Protein AF-A0A929EML4-F1 (afdb_monomer)

Sequence (351 aa):
MSNPKVERLAYPPDDSSTIKTQWNALVSSLHGDYNLLFEWMSICSLSQNLEPHPLYITENNALVSLCPLVFNPVTKELRIPPTHGLGGSLPLSDMALYLPEISKISKELGAKKTTIQIPAQEEATKVLKRFGYNTDDKMPYYVLDLEGVKSFLEAKKKFSKGAKRGINLSKRNGVTVKSPTPSPENLTLAYNIYLETMSHNKAAHLLPLELFKAIGEFLPGDTKIFLAEREGKLIGATICFDVGETFTLWTIFALIEERKAFVNNALYCAVIDYAVSNGLRYVDFGPSGPLSKAREIKKKHGGSERWMLTAVRINNPLKSASYTIRKLIRRKAIESPNSLISKLYKRFALK

Solvent-accessible surface area (backbone atoms only — not comparable to full-atom values): 18487 Å² total; per-residue (Å²): 132,82,77,82,51,79,45,73,53,67,70,84,62,65,94,82,44,65,63,59,59,44,48,41,53,45,34,34,73,65,51,18,35,64,52,55,34,67,53,44,45,51,34,39,28,74,44,67,62,28,49,59,54,34,32,35,30,54,56,97,91,37,71,77,47,67,45,48,27,22,34,31,77,88,80,22,32,34,27,30,23,62,56,96,61,63,21,36,77,62,56,65,77,53,50,68,61,46,50,62,54,52,54,47,52,36,56,76,72,61,29,50,32,39,40,41,32,33,65,59,44,72,66,53,50,54,54,42,42,76,74,62,28,48,66,87,44,70,42,44,25,27,38,26,78,34,75,92,46,85,39,54,76,56,53,51,66,56,30,34,73,65,41,56,51,33,36,54,47,7,51,76,57,50,46,44,76,47,68,60,72,39,42,62,68,51,33,49,56,40,46,54,34,37,51,54,32,35,59,75,67,63,56,94,73,79,85,53,70,54,41,47,39,34,42,29,71,66,34,49,89,36,39,47,35,38,44,26,30,39,94,90,38,82,46,25,21,34,46,31,34,58,26,61,40,31,35,34,37,70,54,82,25,41,44,73,93,45,55,89,36,28,50,67,40,45,51,54,48,51,54,51,40,50,34,39,76,70,70,32,39,31,37,31,58,40,74,39,70,93,51,63,67,64,47,49,54,41,44,27,63,35,22,44,83,45,50,31,28,43,30,40,30,55,69,39,73,74,58,37,56,52,50,55,51,52,50,53,49,51,50,52,18,68,80,34,67,86,38,72,61,19,54,50,48,58,66,62,73,76,111

Structure (mmCIF, N/CA/C/O backbone):
data_AF-A0A929EML4-F1
#
_entry.id   AF-A0A929EML4-F1
#
loop_
_atom_site.group_PDB
_atom_site.id
_atom_site.type_symbol
_atom_site.label_atom_id
_atom_site.label_alt_id
_atom_site.label_comp_id
_atom_site.label_asym_id
_atom_site.label_entity_id
_atom_site.label_seq_id
_atom_site.pdbx_PDB_ins_code
_atom_site.Cartn_x
_atom_site.Cartn_y
_atom_site.Cartn_z
_atom_site.occupancy
_atom_site.B_iso_or_equiv
_atom_site.auth_seq_id
_atom_site.auth_comp_id
_atom_site.auth_asym_id
_atom_site.auth_atom_id
_atom_site.pdbx_PDB_model_num
ATOM 1 N N . MET A 1 1 ? -1.038 -15.690 -35.226 1.00 52.78 1 MET A N 1
ATOM 2 C CA . MET A 1 1 ? -1.260 -14.727 -34.128 1.00 52.78 1 MET A CA 1
ATOM 3 C C . MET A 1 1 ? 0.038 -13.965 -33.936 1.00 52.78 1 MET A C 1
ATOM 5 O O . MET A 1 1 ? 1.079 -14.608 -33.868 1.00 52.78 1 MET A O 1
ATOM 9 N N . SER A 1 2 ? 0.013 -12.633 -33.985 1.00 59.62 2 SER A N 1
ATOM 10 C CA . SER A 1 2 ? 1.190 -11.809 -33.686 1.00 59.62 2 SER A CA 1
ATOM 11 C C . SER A 1 2 ? 1.598 -12.023 -32.230 1.00 59.62 2 SER A C 1
ATOM 13 O O . SER A 1 2 ? 0.728 -12.070 -31.365 1.00 59.62 2 SER A O 1
ATOM 15 N N . ASN A 1 3 ? 2.896 -12.159 -31.956 1.00 71.38 3 ASN A N 1
ATOM 16 C CA . ASN A 1 3 ? 3.373 -12.227 -30.576 1.00 71.38 3 ASN A CA 1
ATOM 17 C C . ASN A 1 3 ? 2.987 -10.935 -29.832 1.00 71.38 3 ASN A C 1
ATOM 19 O O . ASN A 1 3 ? 3.160 -9.857 -30.411 1.00 71.38 3 ASN A O 1
ATOM 23 N N . PRO A 1 4 ? 2.499 -11.022 -28.580 1.00 83.06 4 PRO A N 1
ATOM 24 C CA . PRO A 1 4 ? 2.192 -9.842 -27.781 1.00 83.06 4 PRO A CA 1
ATOM 25 C C . PRO A 1 4 ? 3.440 -8.962 -27.661 1.00 83.06 4 PRO A C 1
ATOM 27 O O . PRO A 1 4 ? 4.534 -9.444 -27.346 1.00 83.06 4 PRO A O 1
ATOM 30 N N . LYS A 1 5 ? 3.288 -7.668 -27.957 1.00 88.06 5 LYS A N 1
ATOM 31 C CA . LYS A 1 5 ? 4.377 -6.689 -27.923 1.00 88.06 5 LYS A CA 1
ATOM 32 C C . LYS A 1 5 ? 4.274 -5.869 -26.644 1.00 88.06 5 LYS A C 1
ATOM 34 O O . LYS A 1 5 ? 3.225 -5.313 -26.343 1.00 88.06 5 LYS A O 1
ATOM 39 N N . VAL A 1 6 ? 5.382 -5.783 -25.913 1.00 91.81 6 VAL A N 1
ATOM 40 C CA . VAL A 1 6 ? 5.511 -4.870 -24.775 1.00 91.81 6 VAL A CA 1
ATOM 41 C C . VAL A 1 6 ? 5.824 -3.473 -25.294 1.00 91.81 6 VAL A C 1
ATOM 43 O O . VAL A 1 6 ? 6.761 -3.285 -26.074 1.00 91.81 6 VAL A O 1
ATOM 46 N N . GLU A 1 7 ? 5.057 -2.497 -24.830 1.00 92.50 7 GLU A N 1
ATOM 47 C CA . GLU A 1 7 ? 5.208 -1.091 -25.179 1.00 92.50 7 GLU A CA 1
ATOM 48 C C . GLU A 1 7 ? 5.500 -0.262 -23.931 1.00 92.50 7 GLU A C 1
ATOM 50 O O . GLU A 1 7 ? 5.016 -0.559 -22.838 1.00 92.50 7 GLU A O 1
ATOM 55 N N . ARG A 1 8 ? 6.316 0.784 -24.095 1.00 92.19 8 ARG A N 1
ATOM 56 C CA . ARG A 1 8 ? 6.606 1.772 -23.053 1.00 92.19 8 ARG A CA 1
ATOM 57 C C . ARG A 1 8 ? 5.790 3.016 -23.337 1.00 92.19 8 ARG A C 1
ATOM 59 O O . ARG A 1 8 ? 5.907 3.593 -24.416 1.00 92.19 8 ARG A O 1
ATOM 66 N N . LEU A 1 9 ? 4.979 3.426 -22.373 1.00 90.19 9 LEU A N 1
ATOM 67 C CA . LEU A 1 9 ? 4.192 4.644 -22.490 1.00 90.19 9 LEU A CA 1
ATOM 68 C C . LEU A 1 9 ? 5.077 5.851 -22.145 1.00 90.19 9 LEU A C 1
ATOM 70 O O . LEU A 1 9 ? 5.788 5.844 -21.136 1.00 90.19 9 LEU A O 1
ATOM 74 N N . ALA A 1 10 ? 5.046 6.874 -22.999 1.00 86.06 10 ALA A N 1
ATOM 75 C CA . ALA A 1 10 ? 5.672 8.161 -22.708 1.00 86.06 10 ALA A CA 1
ATOM 76 C C . ALA A 1 10 ? 5.007 8.804 -21.480 1.00 86.06 10 ALA A C 1
ATOM 78 O O . ALA A 1 10 ? 3.799 8.673 -21.291 1.00 86.06 10 ALA A O 1
ATOM 79 N N . TYR A 1 11 ? 5.795 9.474 -20.639 1.00 86.38 11 TYR A N 1
ATOM 80 C CA . TYR A 1 11 ? 5.313 10.016 -19.372 1.00 86.38 11 TYR A CA 1
ATOM 81 C C . TYR A 1 11 ? 5.748 11.479 -19.166 1.00 86.38 11 TYR A C 1
ATOM 83 O O . TYR A 1 11 ? 6.934 11.759 -19.356 1.00 86.38 11 TYR A O 1
ATOM 91 N N . PRO A 1 12 ? 4.849 12.384 -18.724 1.00 81.69 12 PRO A N 1
ATOM 92 C CA . PRO A 1 12 ? 3.406 12.164 -18.562 1.00 81.69 12 PRO A CA 1
ATOM 93 C C . PRO A 1 12 ? 2.734 11.889 -19.921 1.00 81.69 12 PRO A C 1
ATOM 95 O O . PRO A 1 12 ? 3.221 12.374 -20.944 1.00 81.69 12 PRO A O 1
ATOM 98 N N . PRO A 1 13 ? 1.672 11.068 -19.970 1.00 78.00 13 PRO A N 1
ATOM 99 C CA . PRO A 1 13 ? 0.906 10.905 -21.195 1.00 78.00 13 PRO A CA 1
ATOM 100 C C . PRO A 1 13 ? 0.127 12.193 -21.484 1.00 78.00 13 PRO A C 1
ATOM 102 O O . PRO A 1 13 ? -0.128 12.984 -20.579 1.00 78.00 13 PRO A O 1
ATOM 105 N N . ASP A 1 14 ? -0.290 12.371 -22.734 1.00 73.88 14 ASP A N 1
ATOM 106 C CA . ASP A 1 14 ? -1.307 13.366 -23.079 1.00 73.88 14 ASP A CA 1
ATOM 107 C C . ASP A 1 14 ? -2.579 13.105 -22.246 1.00 73.88 14 ASP A C 1
ATOM 109 O O . ASP A 1 14 ? -2.989 11.948 -22.090 1.00 73.88 14 ASP A O 1
ATOM 113 N N . ASP A 1 15 ? -3.199 14.158 -21.705 1.00 63.03 15 ASP A N 1
ATOM 114 C CA . ASP A 1 15 ? -4.420 14.072 -20.889 1.00 63.03 15 ASP A CA 1
ATOM 115 C C . ASP A 1 15 ? -5.591 13.410 -21.643 1.00 63.03 15 ASP A C 1
ATOM 117 O O . ASP A 1 15 ? -6.505 12.864 -21.023 1.00 63.03 15 ASP A O 1
ATOM 121 N N . SER A 1 16 ? -5.541 13.382 -22.980 1.00 58.94 16 SER A N 1
ATOM 122 C CA . SER A 1 16 ? -6.498 12.683 -23.853 1.00 58.94 16 SER A CA 1
ATOM 123 C C . SER A 1 16 ? -6.203 11.187 -24.069 1.00 58.94 16 SER A C 1
ATOM 125 O O . SER A 1 16 ? -6.896 10.516 -24.840 1.00 58.94 16 SER A O 1
ATOM 127 N N . SER A 1 17 ? -5.187 10.629 -23.403 1.00 74.19 17 SER A N 1
ATOM 128 C CA . SER A 1 17 ? -4.737 9.255 -23.635 1.00 74.19 17 SER A CA 1
ATOM 129 C C . SER A 1 17 ? -5.775 8.210 -23.215 1.00 74.19 17 SER A C 1
ATOM 131 O O . SER A 1 17 ? -5.982 7.933 -22.031 1.00 74.19 17 SER A O 1
ATOM 133 N N . THR A 1 18 ? -6.352 7.528 -24.207 1.00 84.94 18 THR A N 1
ATOM 134 C CA . THR A 1 18 ? -7.236 6.364 -24.020 1.00 84.94 18 THR A CA 1
ATOM 135 C C . THR A 1 18 ? -6.569 5.243 -23.216 1.00 84.94 18 THR A C 1
ATOM 137 O O . THR A 1 18 ? -7.255 4.490 -22.522 1.00 84.94 18 THR A O 1
ATOM 140 N N . ILE A 1 19 ? -5.233 5.159 -23.246 1.00 87.88 19 ILE A N 1
ATOM 141 C CA . ILE A 1 19 ? -4.451 4.175 -22.490 1.00 87.88 19 ILE A CA 1
ATOM 142 C C . ILE A 1 19 ? -4.608 4.388 -20.987 1.00 87.88 19 ILE A C 1
ATOM 144 O O . ILE A 1 19 ? -4.725 3.405 -20.265 1.00 87.88 19 ILE A O 1
ATOM 148 N N . LYS A 1 20 ? -4.658 5.635 -20.501 1.00 89.75 20 LYS A N 1
ATOM 149 C CA . LYS A 1 20 ? -4.824 5.917 -19.066 1.00 89.75 20 LYS A CA 1
ATOM 150 C C . LYS A 1 20 ? -6.160 5.374 -18.549 1.00 89.75 20 LYS A C 1
ATOM 152 O O . LYS A 1 20 ? -6.203 4.691 -17.528 1.00 89.75 20 LYS A O 1
ATOM 157 N N . THR A 1 21 ? -7.245 5.631 -19.277 1.00 90.00 21 THR A N 1
ATOM 158 C CA . THR A 1 21 ? -8.577 5.121 -18.923 1.00 90.00 21 THR A CA 1
ATOM 159 C C . THR A 1 21 ? -8.616 3.594 -18.959 1.00 90.00 21 THR A C 1
ATOM 161 O O . THR A 1 21 ? -9.099 2.974 -18.012 1.00 90.00 21 THR A O 1
ATOM 164 N N . GLN A 1 22 ? -8.061 2.975 -20.008 1.00 92.19 22 GLN A N 1
ATOM 165 C CA . GLN A 1 22 ? -7.982 1.513 -20.100 1.00 92.19 22 GLN A CA 1
ATOM 166 C C . GLN A 1 22 ? -7.099 0.902 -19.002 1.00 92.19 22 GLN A C 1
ATOM 168 O O . GLN A 1 22 ? -7.420 -0.164 -18.487 1.00 92.19 22 GLN A O 1
ATOM 173 N N . TRP A 1 23 ? -6.020 1.584 -18.611 1.00 92.81 23 TRP A N 1
ATOM 174 C CA . TRP A 1 23 ? -5.115 1.153 -17.550 1.00 92.81 23 TRP A CA 1
ATOM 175 C C . TRP A 1 23 ? -5.859 0.998 -16.229 1.00 92.81 23 TRP A C 1
ATOM 177 O O . TRP A 1 23 ? -5.846 -0.082 -15.645 1.00 92.81 23 TRP A O 1
ATOM 187 N N . ASN A 1 24 ? -6.547 2.046 -15.772 1.00 91.88 24 ASN A N 1
ATOM 188 C CA . ASN A 1 24 ? -7.269 1.993 -14.501 1.00 91.88 24 ASN A CA 1
ATOM 189 C C . ASN A 1 24 ? -8.459 1.029 -14.559 1.00 91.88 24 ASN A C 1
ATOM 191 O O . ASN A 1 24 ? -8.678 0.292 -13.602 1.00 91.88 24 ASN A O 1
ATOM 195 N N . ALA A 1 25 ? -9.162 0.954 -15.695 1.00 91.50 25 ALA A N 1
ATOM 196 C CA . ALA A 1 25 ? -10.207 -0.049 -15.894 1.00 91.50 25 ALA A CA 1
ATOM 197 C C . ALA A 1 25 ? -9.656 -1.481 -15.752 1.00 91.50 25 ALA A C 1
ATOM 199 O O . ALA A 1 25 ? -10.262 -2.313 -15.070 1.00 91.50 25 ALA A O 1
ATOM 200 N N . LEU A 1 26 ? -8.475 -1.757 -16.325 1.00 90.88 26 LEU A N 1
ATOM 201 C CA . LEU A 1 26 ? -7.812 -3.046 -16.156 1.00 90.88 26 LEU A CA 1
ATOM 202 C C . LEU A 1 26 ? -7.409 -3.273 -14.692 1.00 90.88 26 LEU A C 1
ATOM 204 O O . LEU A 1 26 ? -7.701 -4.344 -14.163 1.00 90.88 26 LEU A O 1
ATOM 208 N N . VAL A 1 27 ? -6.808 -2.285 -14.014 1.00 89.88 27 VAL A N 1
ATOM 209 C CA . VAL A 1 27 ? -6.453 -2.388 -12.583 1.00 89.88 27 VAL A CA 1
ATOM 210 C C . VAL A 1 27 ? -7.668 -2.786 -11.743 1.00 89.88 27 VAL A C 1
ATOM 212 O O . VAL A 1 27 ? -7.575 -3.740 -10.969 1.00 89.88 27 VAL A O 1
ATOM 215 N N . SER A 1 28 ? -8.810 -2.120 -11.927 1.00 87.88 28 SER A N 1
ATOM 216 C CA . SER A 1 28 ? -10.048 -2.449 -11.212 1.00 87.88 28 SER A CA 1
ATOM 217 C C . SER A 1 28 ? -10.520 -3.876 -11.507 1.00 87.88 28 SER A C 1
ATOM 219 O O . SER A 1 28 ? -10.878 -4.601 -10.579 1.00 87.88 28 SER A O 1
ATOM 221 N N . SER A 1 29 ? -10.472 -4.309 -12.773 1.00 86.44 29 SER A N 1
ATOM 222 C CA . SER A 1 29 ? -10.900 -5.658 -13.179 1.00 86.44 29 SER A CA 1
ATOM 223 C C . SER A 1 29 ? -9.990 -6.782 -12.668 1.00 86.44 29 SER A C 1
ATOM 225 O O . SER A 1 29 ? -10.455 -7.891 -12.425 1.00 86.44 29 SER A O 1
ATOM 227 N N . LEU A 1 30 ? -8.702 -6.495 -12.454 1.00 80.62 30 LEU A N 1
ATOM 228 C CA . LEU A 1 30 ? -7.736 -7.439 -11.886 1.00 80.62 30 LEU A CA 1
ATOM 229 C C . LEU A 1 30 ? -7.829 -7.528 -10.354 1.00 80.62 30 LEU A C 1
ATOM 231 O O . LEU A 1 30 ? -7.018 -8.224 -9.737 1.00 80.62 30 LEU A O 1
ATOM 235 N N . HIS A 1 31 ? -8.763 -6.793 -9.735 1.00 78.00 31 HIS A N 1
ATOM 236 C CA . HIS A 1 31 ? -8.788 -6.537 -8.292 1.00 78.00 31 HIS A CA 1
ATOM 237 C C . HIS A 1 31 ? -7.415 -6.050 -7.800 1.00 78.00 31 HIS A C 1
ATOM 239 O O . HIS A 1 31 ? -6.894 -6.499 -6.773 1.00 78.00 31 HIS A O 1
ATOM 245 N N . GLY A 1 32 ? -6.791 -5.193 -8.615 1.00 71.56 32 GLY A N 1
ATOM 246 C CA . GLY A 1 32 ? -5.467 -4.652 -8.380 1.00 71.56 32 GLY A CA 1
ATOM 247 C C . GLY A 1 32 ? -5.421 -3.755 -7.148 1.00 71.56 32 GLY A C 1
ATOM 248 O O . GLY A 1 32 ? -6.439 -3.317 -6.626 1.00 71.56 32 GLY A O 1
ATOM 249 N N . ASP A 1 33 ? -4.207 -3.489 -6.678 1.00 84.25 33 ASP A N 1
ATOM 250 C CA . ASP A 1 33 ? -3.979 -2.575 -5.561 1.00 84.25 33 ASP A CA 1
ATOM 251 C C . ASP A 1 33 ? -3.809 -1.135 -6.070 1.00 84.25 33 ASP A C 1
ATOM 253 O O . ASP A 1 33 ? -3.438 -0.918 -7.228 1.00 84.25 33 ASP A O 1
ATOM 257 N N . TYR A 1 34 ? -3.976 -0.150 -5.186 1.00 90.44 34 TYR A N 1
ATOM 258 C CA . TYR A 1 34 ? -3.789 1.274 -5.498 1.00 90.44 34 TYR A CA 1
ATOM 259 C C . TYR A 1 34 ? -2.403 1.573 -6.086 1.00 90.44 34 TYR A C 1
ATOM 261 O O . TYR A 1 34 ? -2.248 2.470 -6.909 1.00 90.44 34 TYR A O 1
ATOM 269 N N . ASN A 1 35 ? -1.393 0.773 -5.721 1.00 89.56 35 ASN A N 1
ATOM 270 C CA . ASN A 1 35 ? -0.032 0.879 -6.245 1.00 89.56 35 ASN A CA 1
ATOM 271 C C . ASN A 1 35 ? 0.061 0.611 -7.758 1.00 89.56 35 ASN A C 1
ATOM 273 O O . ASN A 1 35 ? 1.110 0.869 -8.352 1.00 89.56 35 ASN A O 1
ATOM 277 N N . LEU A 1 36 ? -0.987 0.049 -8.370 1.00 90.12 36 LEU A N 1
ATOM 278 C CA . LEU A 1 36 ? -1.058 -0.172 -9.808 1.00 90.12 36 LEU A CA 1
ATOM 279 C C . LEU A 1 36 ? -1.764 0.947 -10.570 1.00 90.12 36 LEU A C 1
ATOM 281 O O . LEU A 1 36 ? -1.640 0.976 -11.793 1.00 90.12 36 LEU A O 1
ATOM 285 N N . LEU A 1 37 ? -2.479 1.845 -9.888 1.00 92.19 37 LEU A N 1
ATOM 286 C CA . LEU A 1 37 ? -3.192 2.943 -10.537 1.00 92.19 37 LEU A CA 1
ATOM 287 C C . LEU A 1 37 ? -2.221 3.856 -11.278 1.00 92.19 37 LEU A C 1
ATOM 289 O O . LEU A 1 37 ? -1.085 4.081 -10.842 1.00 92.19 37 LEU A O 1
ATOM 293 N N . PHE A 1 38 ? -2.683 4.403 -12.396 1.00 92.69 38 PHE A N 1
ATOM 294 C CA . PHE A 1 38 ? -1.867 5.290 -13.209 1.00 92.69 38 PHE A CA 1
ATOM 295 C C . PHE A 1 38 ? -1.426 6.528 -12.417 1.00 92.69 38 PHE A C 1
ATOM 297 O O . PHE A 1 38 ? -0.246 6.879 -12.372 1.00 92.69 38 PHE A O 1
ATOM 304 N N . GLU A 1 39 ? -2.373 7.134 -11.710 1.00 93.75 39 GLU A N 1
ATOM 305 C CA . GLU A 1 39 ? -2.206 8.294 -10.839 1.00 93.75 39 GLU A CA 1
ATOM 306 C C . GLU A 1 39 ? -1.205 8.044 -9.713 1.00 93.75 39 GLU A C 1
ATOM 308 O O . GLU A 1 39 ? -0.529 8.973 -9.274 1.00 93.75 39 GLU A O 1
ATOM 313 N N . TRP A 1 40 ? -1.041 6.794 -9.272 1.00 94.25 40 TRP A N 1
ATOM 314 C CA . TRP A 1 40 ? -0.061 6.476 -8.240 1.00 94.25 40 TRP A CA 1
ATOM 315 C C . TRP A 1 40 ? 1.376 6.747 -8.703 1.00 94.25 40 TRP A C 1
ATOM 317 O O . TRP A 1 40 ? 2.222 7.169 -7.908 1.00 94.25 40 TRP A O 1
ATOM 327 N N . MET A 1 41 ? 1.659 6.585 -10.000 1.00 93.12 41 MET A N 1
ATOM 328 C CA . MET A 1 41 ? 2.937 7.004 -10.578 1.00 93.12 41 MET A CA 1
ATOM 329 C C . MET A 1 41 ? 3.096 8.531 -10.565 1.00 93.12 41 MET A C 1
ATOM 331 O O . MET A 1 41 ? 4.189 9.004 -10.249 1.00 93.12 41 MET A O 1
ATOM 335 N N . SER A 1 42 ? 2.028 9.301 -10.815 1.00 93.56 42 SER A N 1
ATOM 336 C CA . SER A 1 42 ? 2.046 10.773 -10.709 1.00 93.56 42 SER A CA 1
ATOM 337 C C . SER A 1 42 ? 2.336 11.216 -9.284 1.00 93.56 42 SER A C 1
ATOM 339 O O . SER A 1 42 ? 3.227 12.036 -9.067 1.00 93.56 42 SER A O 1
ATOM 341 N N . ILE A 1 43 ? 1.646 10.614 -8.313 1.00 94.81 43 ILE A N 1
ATOM 342 C CA . ILE A 1 43 ? 1.855 10.851 -6.883 1.00 94.81 43 ILE A CA 1
ATOM 343 C C . ILE A 1 43 ? 3.325 10.601 -6.525 1.00 94.81 43 ILE A C 1
ATOM 345 O O . ILE A 1 43 ? 3.981 11.458 -5.936 1.00 94.81 43 ILE A O 1
ATOM 349 N N . CYS A 1 44 ? 3.875 9.457 -6.938 1.00 93.69 44 CYS A N 1
ATOM 350 C CA . CYS A 1 44 ? 5.273 9.097 -6.707 1.00 93.69 44 CYS A CA 1
ATOM 351 C C . CYS A 1 44 ? 6.269 10.065 -7.364 1.00 93.69 44 CYS A C 1
ATOM 353 O O . CYS A 1 44 ? 7.287 10.411 -6.759 1.00 93.69 44 CYS A O 1
ATOM 355 N N . SER A 1 45 ? 5.987 10.500 -8.591 1.00 94.06 45 SER A N 1
ATOM 356 C CA . SER A 1 45 ? 6.817 11.463 -9.312 1.00 94.06 45 SER A CA 1
ATOM 357 C C . SER A 1 45 ? 6.842 12.808 -8.605 1.00 94.06 45 SER A C 1
ATOM 359 O O . SER A 1 45 ? 7.921 13.332 -8.331 1.00 94.06 45 SER A O 1
ATOM 361 N N . LEU A 1 46 ? 5.670 13.329 -8.245 1.00 93.88 46 LEU A N 1
ATOM 362 C CA . LEU A 1 46 ? 5.532 14.633 -7.610 1.00 93.88 46 LEU A CA 1
ATOM 363 C C . LEU A 1 46 ? 6.122 14.645 -6.195 1.00 93.88 46 LEU A C 1
ATOM 365 O O . LEU A 1 46 ? 6.856 15.561 -5.834 1.00 93.88 46 LEU A O 1
ATOM 369 N N . SER A 1 47 ? 5.821 13.627 -5.388 1.00 92.81 47 SER A N 1
ATOM 370 C CA . SER A 1 47 ? 6.127 13.666 -3.958 1.00 92.81 47 SER A CA 1
ATOM 371 C C . SER A 1 47 ? 7.487 13.074 -3.591 1.00 92.81 47 SER A C 1
ATOM 373 O O . SER A 1 47 ? 7.993 13.327 -2.502 1.00 92.81 47 SER A O 1
ATOM 375 N N . GLN A 1 48 ? 8.047 12.201 -4.430 1.00 91.25 48 GLN A N 1
ATOM 376 C CA . GLN A 1 48 ? 9.261 11.432 -4.121 1.00 91.25 48 GLN A CA 1
ATOM 377 C C . GLN A 1 48 ? 10.328 11.529 -5.218 1.00 91.25 48 GLN A C 1
ATOM 379 O O . GLN A 1 48 ? 11.368 10.874 -5.102 1.00 91.25 48 GLN A O 1
ATOM 384 N N . ASN A 1 49 ? 10.095 12.344 -6.255 1.00 93.19 49 ASN A N 1
ATOM 385 C CA . ASN A 1 49 ? 10.995 12.521 -7.394 1.00 93.19 49 ASN A CA 1
ATOM 386 C C . ASN A 1 49 ? 11.358 11.179 -8.062 1.00 93.19 49 ASN A C 1
ATOM 388 O O . ASN A 1 49 ? 12.529 10.881 -8.318 1.00 93.19 49 ASN A O 1
ATOM 392 N N . LEU A 1 50 ? 10.352 10.315 -8.239 1.00 94.75 50 LEU A N 1
ATOM 393 C CA . LEU A 1 50 ? 10.487 9.029 -8.926 1.00 94.75 50 LEU A CA 1
ATOM 394 C C . LEU A 1 50 ? 10.093 9.189 -10.395 1.00 94.75 50 LEU A C 1
ATOM 396 O O . LEU A 1 50 ? 9.035 9.720 -10.685 1.00 94.75 50 LEU A O 1
ATOM 400 N N . GLU A 1 51 ? 10.905 8.693 -11.320 1.00 96.62 51 GLU A N 1
ATOM 401 C CA . GLU A 1 51 ? 10.688 8.832 -12.763 1.00 96.62 51 GLU A CA 1
ATOM 402 C C . GLU A 1 51 ? 9.835 7.663 -13.293 1.00 96.62 51 GLU A C 1
ATOM 404 O O . GLU A 1 51 ? 10.303 6.518 -13.265 1.00 96.62 51 GLU A O 1
ATOM 409 N N . PRO A 1 52 ? 8.589 7.882 -13.759 1.00 96.25 52 PRO A N 1
ATOM 410 C CA . PRO A 1 52 ? 7.737 6.789 -14.215 1.00 96.25 52 PRO A CA 1
ATOM 411 C C . PRO A 1 52 ? 8.113 6.271 -15.600 1.00 96.25 52 PRO A C 1
ATOM 413 O O . PRO A 1 52 ? 8.394 7.029 -16.529 1.00 96.25 52 PRO A O 1
ATOM 416 N N . HIS A 1 53 ? 8.072 4.950 -15.755 1.00 96.19 53 HIS A N 1
ATOM 417 C CA . HIS A 1 53 ? 8.356 4.261 -17.014 1.00 96.19 53 HIS A CA 1
ATOM 418 C C . HIS A 1 53 ? 7.350 3.138 -17.306 1.00 96.19 53 HIS A C 1
ATOM 420 O O . HIS A 1 53 ? 7.772 2.008 -17.548 1.00 96.19 53 HIS A O 1
ATOM 426 N N . PRO A 1 54 ? 6.036 3.415 -17.267 1.00 94.69 54 PRO A N 1
ATOM 427 C CA . PRO A 1 54 ? 5.004 2.395 -17.413 1.00 94.69 54 PRO A CA 1
ATOM 428 C C . PRO A 1 54 ? 5.175 1.547 -18.675 1.00 94.69 54 PRO A C 1
ATOM 430 O O . PRO A 1 54 ? 5.413 2.064 -19.771 1.00 94.69 54 PRO A O 1
ATOM 433 N N . LEU A 1 55 ? 5.011 0.238 -18.504 1.00 94.31 55 LEU A N 1
ATOM 434 C CA . LEU A 1 55 ? 4.938 -0.731 -19.590 1.00 94.31 55 LEU A CA 1
ATOM 435 C C . LEU A 1 55 ? 3.522 -1.288 -19.696 1.00 94.31 55 LEU A C 1
ATOM 437 O O . LEU A 1 55 ? 2.830 -1.418 -18.688 1.00 94.31 55 LEU A O 1
ATOM 441 N N . TYR A 1 56 ? 3.108 -1.656 -20.899 1.00 93.38 56 TYR A N 1
ATOM 442 C CA . TYR A 1 56 ? 1.812 -2.279 -21.152 1.00 93.38 56 TYR A CA 1
ATOM 443 C C . TYR A 1 56 ? 1.880 -3.222 -22.357 1.00 93.38 56 TYR A C 1
ATOM 445 O O . TYR A 1 56 ? 2.876 -3.248 -23.083 1.00 93.38 56 TYR A O 1
ATOM 453 N N . ILE A 1 57 ? 0.848 -4.048 -22.512 1.00 92.25 57 ILE A N 1
ATOM 454 C CA . ILE A 1 57 ? 0.646 -4.945 -23.654 1.00 92.25 57 ILE A CA 1
ATOM 455 C C . ILE A 1 57 ? -0.763 -4.698 -24.184 1.00 92.25 57 ILE A C 1
ATOM 457 O O . ILE A 1 57 ? -1.716 -4.616 -23.401 1.00 92.25 57 ILE A O 1
ATOM 461 N N . THR A 1 58 ? -0.887 -4.600 -25.506 1.00 90.81 58 THR A N 1
ATOM 462 C CA . THR A 1 58 ? -2.176 -4.515 -26.194 1.00 90.81 58 THR A CA 1
ATOM 463 C C . THR A 1 58 ? -2.430 -5.746 -27.057 1.00 90.81 58 THR A C 1
ATOM 465 O O . THR A 1 58 ? -1.516 -6.299 -27.672 1.00 90.81 58 THR A O 1
ATOM 468 N N . GLU A 1 59 ? -3.692 -6.161 -27.125 1.00 89.62 59 GLU A N 1
ATOM 469 C CA . GLU A 1 59 ? -4.192 -7.155 -28.074 1.00 89.62 59 GLU A CA 1
ATOM 470 C C . GLU A 1 59 ? -5.462 -6.607 -28.722 1.00 89.62 59 GLU A C 1
ATOM 472 O O . GLU A 1 59 ? -6.367 -6.144 -28.032 1.00 89.62 59 GLU A O 1
ATOM 477 N N . ASN A 1 60 ? -5.535 -6.616 -30.058 1.00 87.75 60 ASN A N 1
ATOM 478 C CA . ASN A 1 60 ? -6.668 -6.061 -30.813 1.00 87.75 60 ASN A CA 1
ATOM 479 C C . ASN A 1 60 ? -7.055 -4.627 -30.378 1.00 87.75 60 ASN A C 1
ATOM 481 O O . ASN A 1 60 ? -8.235 -4.306 -30.266 1.00 87.75 60 ASN A O 1
ATOM 485 N N . ASN A 1 61 ? -6.056 -3.769 -30.128 1.00 83.94 61 ASN A N 1
ATOM 486 C CA . ASN A 1 61 ? -6.201 -2.390 -29.630 1.00 83.94 61 ASN A CA 1
ATOM 487 C C . ASN A 1 61 ? -6.797 -2.244 -28.214 1.00 83.94 61 ASN A C 1
ATOM 489 O O . ASN A 1 61 ? -7.116 -1.127 -27.805 1.00 83.94 61 ASN A O 1
ATOM 493 N N . ALA A 1 62 ? -6.920 -3.333 -27.454 1.00 88.62 62 ALA A N 1
ATOM 494 C CA . ALA A 1 62 ? -7.299 -3.304 -26.046 1.00 88.62 62 ALA A CA 1
ATOM 495 C C . ALA A 1 62 ? -6.077 -3.557 -25.158 1.00 88.62 62 ALA A C 1
ATOM 497 O O . ALA A 1 62 ? -5.280 -4.457 -25.427 1.00 88.62 62 ALA A O 1
ATOM 498 N N . LEU A 1 63 ? -5.926 -2.773 -24.093 1.00 90.38 63 LEU A N 1
ATOM 499 C CA . LEU A 1 63 ? -4.915 -3.005 -23.066 1.00 90.38 63 LEU A CA 1
ATOM 500 C C . LEU A 1 63 ? -5.278 -4.266 -22.266 1.00 90.38 63 LEU A C 1
ATOM 502 O O . LEU A 1 63 ? -6.311 -4.309 -21.602 1.00 90.38 63 LEU A O 1
ATOM 506 N N . VAL A 1 64 ? -4.423 -5.289 -22.335 1.00 90.69 64 VAL A N 1
ATOM 507 C CA . VAL A 1 64 ? -4.653 -6.598 -21.688 1.00 90.69 64 VAL A CA 1
ATOM 508 C C . VAL A 1 64 ? -3.745 -6.842 -20.489 1.00 90.69 64 VAL A C 1
ATOM 510 O O . VAL A 1 64 ? -4.069 -7.643 -19.618 1.00 90.69 64 VAL A O 1
ATOM 513 N N . SER A 1 65 ? -2.618 -6.132 -20.419 1.00 91.12 65 SER A N 1
ATOM 514 C CA . SER A 1 65 ? -1.698 -6.199 -19.289 1.00 91.12 65 SER A CA 1
ATOM 515 C C . SER A 1 65 ? -0.935 -4.889 -19.129 1.00 91.12 65 SER A C 1
ATOM 517 O O . SER A 1 65 ? -0.685 -4.157 -20.089 1.00 91.12 65 SER A O 1
ATOM 519 N N . LEU A 1 66 ? -0.520 -4.617 -17.897 1.00 92.12 66 LEU A N 1
ATOM 520 C CA . LEU A 1 66 ? 0.214 -3.428 -17.484 1.00 92.12 66 LEU A CA 1
ATOM 521 C C . LEU A 1 66 ? 1.379 -3.807 -16.572 1.00 92.12 66 LEU A C 1
ATOM 523 O O . LEU A 1 66 ? 1.388 -4.873 -15.977 1.00 92.12 66 LEU A O 1
ATOM 527 N N . CYS A 1 67 ? 2.374 -2.941 -16.446 1.00 92.31 67 CYS A N 1
ATOM 528 C CA . CYS A 1 67 ? 3.464 -3.075 -15.489 1.00 92.31 67 CYS A CA 1
ATOM 529 C C . CYS A 1 67 ? 3.905 -1.664 -15.069 1.00 92.31 67 CYS A C 1
ATOM 531 O O . CYS A 1 67 ? 4.687 -1.023 -15.779 1.00 92.31 67 CYS A O 1
ATOM 533 N N . PRO A 1 68 ? 3.404 -1.147 -13.932 1.00 92.44 68 PRO A N 1
ATOM 534 C CA . PRO A 1 68 ? 3.816 0.149 -13.418 1.00 92.44 68 PRO A CA 1
ATOM 535 C C . PRO A 1 68 ? 5.223 0.020 -12.849 1.00 92.44 68 PRO A C 1
ATOM 537 O O . PRO A 1 68 ? 5.483 -0.792 -11.955 1.00 92.44 68 PRO A O 1
ATOM 540 N N . LEU A 1 69 ? 6.136 0.838 -13.358 1.00 93.12 69 LEU A N 1
ATOM 541 C CA . LEU A 1 69 ? 7.485 0.911 -12.831 1.00 93.12 69 LEU A CA 1
ATOM 542 C C . LEU A 1 69 ? 7.965 2.346 -12.741 1.00 93.12 69 LEU A C 1
ATOM 544 O O . LEU A 1 69 ? 7.619 3.191 -13.564 1.00 93.12 69 LEU A O 1
ATOM 548 N N . VAL A 1 70 ? 8.795 2.593 -11.737 1.00 95.75 70 VAL A N 1
ATOM 549 C CA . VAL A 1 70 ? 9.442 3.887 -11.535 1.00 95.75 70 VAL A CA 1
ATOM 550 C C . VAL A 1 70 ? 10.924 3.701 -11.282 1.00 95.75 70 VAL A C 1
ATOM 552 O O . VAL A 1 70 ? 11.367 2.690 -10.723 1.00 95.75 70 VAL A O 1
ATOM 555 N N . PHE A 1 71 ? 11.696 4.700 -11.668 1.00 97.06 71 PHE A N 1
ATOM 556 C CA . PHE A 1 71 ? 13.110 4.794 -11.383 1.00 97.06 71 PHE A CA 1
ATOM 557 C C . PHE A 1 71 ? 13.366 5.842 -10.305 1.00 97.06 71 PHE A C 1
ATOM 559 O O . PHE A 1 71 ? 12.855 6.953 -10.345 1.00 97.06 71 PHE A O 1
ATOM 566 N N . ASN A 1 72 ? 14.172 5.484 -9.314 1.00 95.88 72 ASN A N 1
ATOM 567 C CA . ASN A 1 72 ? 14.640 6.410 -8.300 1.00 95.88 72 ASN A CA 1
ATOM 568 C C . ASN A 1 72 ? 16.050 6.898 -8.688 1.00 95.88 72 ASN A C 1
ATOM 570 O O . ASN A 1 72 ? 17.011 6.126 -8.545 1.00 95.88 72 ASN A O 1
ATOM 574 N N . PRO A 1 73 ? 16.219 8.159 -9.132 1.00 95.81 73 PRO A N 1
ATOM 575 C CA . PRO A 1 73 ? 17.502 8.659 -9.627 1.00 95.81 73 PRO A CA 1
ATOM 576 C C . PRO A 1 73 ? 18.569 8.779 -8.533 1.00 95.81 73 PRO A C 1
ATOM 578 O O . PRO A 1 73 ? 19.762 8.652 -8.829 1.00 95.81 73 PRO A O 1
ATOM 581 N N . VAL A 1 74 ? 18.155 8.953 -7.273 1.00 92.25 74 VAL A N 1
ATOM 582 C CA . VAL A 1 74 ? 19.042 9.088 -6.106 1.00 92.25 74 VAL A CA 1
ATOM 583 C C . VAL A 1 74 ? 19.681 7.745 -5.748 1.00 92.25 74 VAL A C 1
ATOM 585 O O . VAL A 1 74 ? 20.902 7.613 -5.658 1.00 92.25 74 VAL A O 1
ATOM 588 N N . THR A 1 75 ? 18.858 6.713 -5.578 1.00 91.88 75 THR A N 1
ATOM 589 C CA . THR A 1 75 ? 19.313 5.363 -5.202 1.00 91.88 75 THR A CA 1
ATOM 590 C C . THR A 1 75 ? 19.760 4.531 -6.406 1.00 91.88 75 THR A C 1
ATOM 592 O O . THR A 1 75 ? 20.418 3.500 -6.229 1.00 91.88 75 THR A O 1
ATOM 595 N N . LYS A 1 76 ? 19.456 4.993 -7.628 1.00 95.38 76 LYS A N 1
ATOM 596 C CA . LYS A 1 76 ? 19.625 4.260 -8.889 1.00 95.38 76 LYS A CA 1
ATOM 597 C C . LYS A 1 76 ? 18.905 2.910 -8.839 1.00 95.38 76 LYS A C 1
ATOM 599 O O . LYS A 1 76 ? 19.487 1.878 -9.179 1.00 95.38 76 LYS A O 1
ATOM 604 N N . GLU A 1 77 ? 17.663 2.912 -8.370 1.00 95.06 77 GLU A N 1
ATOM 605 C CA . GLU A 1 77 ? 16.830 1.716 -8.233 1.00 95.06 77 GLU A CA 1
ATOM 606 C C . GLU A 1 77 ? 15.611 1.789 -9.150 1.00 95.06 77 GLU A C 1
ATOM 608 O O . GLU A 1 77 ? 14.890 2.779 -9.137 1.00 95.06 77 GLU A O 1
ATOM 613 N N . LEU A 1 78 ? 15.363 0.719 -9.900 1.00 95.69 78 LEU A N 1
ATOM 614 C CA . LEU A 1 78 ? 14.125 0.505 -10.643 1.00 95.69 78 LEU A CA 1
ATOM 615 C C . LEU A 1 78 ? 13.158 -0.324 -9.782 1.00 95.69 78 LEU A C 1
ATOM 617 O O . LEU A 1 78 ? 13.562 -1.366 -9.253 1.00 95.69 78 LEU A O 1
ATOM 621 N N . ARG A 1 79 ? 11.910 0.120 -9.612 1.00 94.00 79 ARG A N 1
ATOM 622 C CA . ARG A 1 79 ? 10.926 -0.506 -8.710 1.00 94.00 79 ARG A CA 1
ATOM 623 C C . ARG A 1 79 ? 9.632 -0.858 -9.427 1.00 94.00 79 ARG A C 1
ATOM 625 O O . ARG A 1 79 ? 9.118 -0.040 -10.185 1.00 94.00 79 ARG A O 1
ATOM 632 N N . ILE A 1 80 ? 9.126 -2.054 -9.136 1.00 92.31 80 ILE A N 1
ATOM 633 C CA . ILE A 1 80 ? 7.823 -2.574 -9.559 1.00 92.31 80 ILE A CA 1
ATOM 634 C C . ILE A 1 80 ? 7.154 -3.207 -8.325 1.00 92.31 80 ILE A C 1
ATOM 636 O O . ILE A 1 80 ? 7.737 -4.137 -7.761 1.00 92.31 80 ILE A O 1
ATOM 640 N N . PRO A 1 81 ? 5.968 -2.760 -7.885 1.00 89.12 81 PRO A N 1
ATOM 641 C CA . PRO A 1 81 ? 5.283 -1.531 -8.295 1.00 89.12 81 PRO A CA 1
ATOM 642 C C . PRO A 1 81 ? 6.046 -0.265 -7.812 1.00 89.12 81 PRO A C 1
ATOM 644 O O . PRO A 1 81 ? 7.114 -0.390 -7.199 1.00 89.12 81 PRO A O 1
ATOM 647 N N . PRO A 1 82 ? 5.545 0.961 -8.084 1.00 85.94 82 PRO A N 1
ATOM 648 C CA . PRO A 1 82 ? 6.232 2.222 -7.786 1.00 85.94 82 PRO A CA 1
ATOM 649 C C . PRO A 1 82 ? 6.691 2.411 -6.330 1.00 85.94 82 PRO A C 1
ATOM 651 O O . PRO A 1 82 ? 7.756 2.979 -6.068 1.00 85.94 82 PRO A O 1
ATOM 654 N N . THR A 1 83 ? 5.926 1.891 -5.372 1.00 81.56 83 THR A N 1
ATOM 655 C CA . THR A 1 83 ? 6.234 1.936 -3.935 1.00 81.56 83 THR A CA 1
ATOM 656 C C . THR A 1 83 ? 6.154 0.563 -3.296 1.00 81.56 83 THR A C 1
ATOM 658 O O . THR A 1 83 ? 5.588 -0.374 -3.846 1.00 81.56 83 THR A O 1
ATOM 661 N N . HIS A 1 84 ? 6.713 0.446 -2.091 1.00 68.75 84 HIS A N 1
ATOM 662 C CA . HIS A 1 84 ? 6.545 -0.758 -1.293 1.00 68.75 84 HIS A CA 1
ATOM 663 C C . HIS A 1 84 ? 5.080 -0.936 -0.887 1.00 68.75 84 HIS A C 1
ATOM 665 O O . HIS A 1 84 ? 4.513 -0.087 -0.205 1.00 68.75 84 HIS A O 1
ATOM 671 N N . GLY A 1 85 ? 4.496 -2.054 -1.294 1.00 63.88 85 GLY A N 1
ATOM 672 C CA . GLY A 1 85 ? 3.077 -2.364 -1.165 1.00 63.88 85 GLY A CA 1
ATOM 673 C C . GLY A 1 85 ? 2.769 -3.599 -2.001 1.00 63.88 85 GLY A C 1
ATOM 674 O O . GLY A 1 85 ? 3.681 -4.159 -2.620 1.00 63.88 85 GLY A O 1
ATOM 675 N N . LEU A 1 86 ? 1.522 -4.062 -2.006 1.00 58.12 86 LEU A N 1
ATOM 676 C CA . LEU A 1 86 ? 1.169 -5.119 -2.942 1.00 58.12 86 LEU A CA 1
ATOM 677 C C . LEU A 1 86 ? 1.145 -4.495 -4.335 1.00 58.12 86 LEU A C 1
ATOM 679 O O . LEU A 1 86 ? 0.405 -3.563 -4.616 1.00 58.12 86 LEU A O 1
ATOM 683 N N . GLY A 1 87 ? 1.992 -4.996 -5.227 1.00 53.72 87 GLY A N 1
ATOM 684 C CA . GLY A 1 87 ? 1.629 -4.959 -6.632 1.00 53.72 87 GLY A CA 1
ATOM 685 C C . GLY A 1 87 ? 0.481 -5.943 -6.763 1.00 53.72 87 GLY A C 1
ATOM 686 O O . GLY A 1 87 ? 0.627 -7.088 -6.328 1.00 53.72 87 GLY A O 1
ATOM 687 N N . GLY A 1 88 ? -0.662 -5.526 -7.305 1.00 52.75 88 GLY A N 1
ATOM 688 C CA . GLY A 1 88 ? -1.659 -6.497 -7.753 1.00 52.75 88 GLY A CA 1
ATOM 689 C C . GLY A 1 88 ? -1.006 -7.551 -8.658 1.00 52.75 88 GLY A C 1
ATOM 690 O O . GLY A 1 88 ? 0.120 -7.381 -9.140 1.00 52.75 88 GLY A O 1
ATOM 691 N N . SER A 1 89 ? -1.674 -8.684 -8.843 1.00 55.06 89 SER A N 1
ATOM 692 C CA . SER A 1 89 ? -1.111 -9.788 -9.618 1.00 55.06 89 SER A CA 1
ATOM 693 C C . SER A 1 89 ? -0.911 -9.362 -11.072 1.00 55.06 89 SER A C 1
ATOM 695 O O . SER A 1 89 ? -1.856 -9.378 -11.852 1.00 55.06 89 SER A O 1
ATOM 697 N N . LEU A 1 90 ? 0.322 -9.018 -11.453 1.00 64.50 90 LEU A N 1
ATOM 698 C CA . LEU A 1 90 ? 0.714 -9.088 -12.856 1.00 64.50 90 LEU A CA 1
ATOM 699 C C . LEU A 1 90 ? 0.537 -10.546 -13.287 1.00 64.50 90 LEU A C 1
ATOM 701 O O . LEU A 1 90 ? 1.085 -11.422 -12.599 1.00 64.50 90 LEU A O 1
ATOM 705 N N . PRO A 1 91 ? -0.210 -10.844 -14.363 1.00 65.38 91 PRO A N 1
ATOM 706 C CA . PRO A 1 91 ? -0.309 -12.209 -14.839 1.00 65.38 91 PRO A CA 1
ATOM 707 C C . PRO A 1 91 ? 1.096 -12.760 -15.095 1.00 65.38 91 PRO A C 1
ATOM 709 O O . PRO A 1 91 ? 1.983 -12.095 -15.636 1.00 65.38 91 PRO A O 1
ATOM 712 N N . LEU A 1 92 ? 1.336 -13.985 -14.633 1.00 68.12 92 LEU A N 1
ATOM 713 C CA . LEU A 1 92 ? 2.668 -14.588 -14.656 1.00 68.12 92 LEU A CA 1
ATOM 714 C C . LEU A 1 92 ? 3.215 -14.764 -16.076 1.00 68.12 92 LEU A C 1
ATOM 716 O O . LEU A 1 92 ? 4.427 -14.659 -16.281 1.00 68.12 92 LEU A O 1
ATOM 720 N N . SER A 1 93 ? 2.323 -15.033 -17.034 1.00 70.44 93 SER A N 1
ATOM 721 C CA . SER A 1 93 ? 2.627 -15.077 -18.468 1.00 70.44 93 SER A CA 1
ATOM 722 C C . SER A 1 93 ? 3.255 -13.770 -18.938 1.00 70.44 93 SER A C 1
ATOM 724 O O . SER A 1 93 ? 4.262 -13.777 -19.645 1.00 70.44 93 SER A O 1
ATOM 726 N N . ASP A 1 94 ? 2.719 -12.655 -18.458 1.00 85.19 94 ASP A N 1
ATOM 727 C CA . ASP A 1 94 ? 3.046 -11.324 -18.953 1.00 85.19 94 ASP A CA 1
ATOM 728 C C . ASP A 1 94 ? 4.321 -10.813 -18.288 1.00 85.19 94 ASP A C 1
ATOM 730 O O . ASP A 1 94 ? 5.132 -10.126 -18.907 1.00 85.19 94 ASP A O 1
ATOM 734 N N . MET A 1 95 ? 4.590 -11.253 -17.054 1.00 87.19 95 MET A N 1
ATOM 735 C CA . MET A 1 95 ? 5.861 -10.991 -16.382 1.00 87.19 95 MET A CA 1
ATOM 736 C C . MET A 1 95 ? 7.060 -11.441 -17.221 1.00 87.19 95 MET A C 1
ATOM 738 O O . MET A 1 95 ? 8.037 -10.703 -17.337 1.00 87.19 95 MET A O 1
ATOM 742 N N . ALA A 1 96 ? 6.996 -12.625 -17.835 1.00 90.12 96 ALA A N 1
ATOM 743 C CA . ALA A 1 96 ? 8.072 -13.106 -18.700 1.00 90.12 96 ALA A CA 1
ATOM 744 C C . ALA A 1 96 ? 8.290 -12.196 -19.925 1.00 90.12 96 ALA A C 1
ATOM 746 O O . ALA A 1 96 ? 9.429 -12.061 -20.376 1.00 90.12 96 ALA A O 1
ATOM 747 N N . LEU A 1 97 ? 7.229 -11.545 -20.414 1.00 92.00 97 LEU A N 1
ATOM 748 C CA . LEU A 1 97 ? 7.276 -10.590 -21.523 1.00 92.00 97 LEU A CA 1
ATOM 749 C C . LEU A 1 97 ? 7.875 -9.243 -21.091 1.00 92.00 97 LEU A C 1
ATOM 751 O O . LEU A 1 97 ? 8.667 -8.665 -21.834 1.00 92.00 97 LEU A O 1
ATOM 755 N N . TYR A 1 98 ? 7.573 -8.762 -19.879 1.00 93.44 98 TYR A N 1
ATOM 756 C CA . TYR A 1 98 ? 8.109 -7.492 -19.371 1.00 93.44 98 TYR A CA 1
ATOM 757 C C . TYR A 1 98 ? 9.590 -7.553 -18.985 1.00 93.44 98 TYR A C 1
ATOM 759 O O . TYR A 1 98 ? 10.299 -6.556 -19.115 1.00 93.44 98 TYR A O 1
ATOM 767 N N . LEU A 1 99 ? 10.086 -8.691 -18.487 1.00 94.50 99 LEU A N 1
ATOM 768 C CA . LEU A 1 99 ? 11.441 -8.790 -17.923 1.00 94.50 99 LEU A CA 1
ATOM 769 C C . LEU A 1 99 ? 12.582 -8.397 -18.892 1.00 94.50 99 LEU A C 1
ATOM 771 O O . LEU A 1 99 ? 13.517 -7.725 -18.435 1.00 94.50 99 LEU A O 1
ATOM 775 N N . PRO A 1 100 ? 12.546 -8.746 -20.195 1.00 94.44 100 PRO A N 1
ATOM 776 C CA . PRO A 1 100 ? 13.484 -8.217 -21.184 1.00 94.44 100 PRO A CA 1
ATOM 777 C C . PRO A 1 100 ? 13.476 -6.684 -21.280 1.00 94.44 100 PRO A C 1
ATOM 779 O O . PRO A 1 100 ? 14.544 -6.072 -21.193 1.00 94.44 100 PRO A O 1
ATOM 782 N N . GLU A 1 101 ? 12.299 -6.059 -21.385 1.00 95.81 101 GLU A N 1
ATOM 783 C CA . GLU A 1 101 ? 12.182 -4.598 -21.516 1.00 95.81 101 GLU A CA 1
ATOM 784 C C . GLU A 1 101 ? 12.577 -3.890 -20.213 1.00 95.81 101 GLU A C 1
ATOM 786 O O . GLU A 1 101 ? 13.341 -2.927 -20.237 1.00 95.81 101 GLU A O 1
ATOM 791 N N . ILE A 1 102 ? 12.199 -4.438 -19.052 1.00 95.56 102 ILE A N 1
ATOM 792 C CA . ILE A 1 102 ? 12.679 -3.977 -17.739 1.00 95.56 102 ILE A CA 1
ATOM 793 C C . ILE A 1 102 ? 14.212 -4.015 -17.691 1.00 95.56 102 ILE A C 1
ATOM 795 O O . ILE A 1 102 ? 14.848 -3.082 -17.198 1.00 95.56 102 ILE A O 1
ATOM 799 N N . SER A 1 103 ? 14.839 -5.076 -18.214 1.00 95.06 103 SER A N 1
ATOM 800 C CA . SER A 1 103 ? 16.299 -5.178 -18.251 1.00 95.06 103 SER A CA 1
ATOM 801 C C . SER A 1 103 ? 16.943 -4.161 -19.194 1.00 95.06 103 SER A C 1
ATOM 803 O O . SER A 1 103 ? 18.086 -3.773 -18.940 1.00 95.06 103 SER A O 1
ATOM 805 N N . LYS A 1 104 ? 16.263 -3.763 -20.271 1.00 95.75 104 LYS A N 1
ATOM 806 C CA . LYS A 1 104 ? 16.717 -2.730 -21.208 1.00 95.75 104 LYS A CA 1
ATOM 807 C C . LYS A 1 104 ? 16.611 -1.344 -20.570 1.00 95.75 104 LYS A C 1
ATOM 809 O O . LYS A 1 104 ? 17.638 -0.685 -20.430 1.00 95.75 104 LYS A O 1
ATOM 814 N N . ILE A 1 105 ? 15.442 -0.987 -20.034 1.00 96.12 105 ILE A N 1
ATOM 815 C CA . ILE A 1 105 ? 15.211 0.261 -19.282 1.00 96.12 105 ILE A CA 1
ATOM 816 C C . ILE A 1 105 ? 16.210 0.390 -18.128 1.00 96.12 105 ILE A C 1
ATOM 818 O O . ILE A 1 105 ? 16.841 1.425 -17.930 1.00 96.12 105 ILE A O 1
ATOM 822 N N . SER A 1 106 ? 16.427 -0.696 -17.386 1.00 96.06 106 SER A N 1
ATOM 823 C CA . SER A 1 106 ? 17.393 -0.720 -16.292 1.00 96.06 106 SER A CA 1
ATOM 824 C C . SER A 1 106 ? 18.823 -0.382 -16.736 1.00 96.06 106 SER A C 1
ATOM 826 O O . SER A 1 106 ? 19.572 0.176 -15.933 1.00 96.06 106 SER A O 1
ATOM 828 N N . LYS A 1 107 ? 19.229 -0.748 -17.959 1.00 95.69 107 LYS A N 1
ATOM 829 C CA . LYS A 1 107 ? 20.545 -0.398 -18.518 1.00 95.69 107 LYS A CA 1
ATOM 830 C C . LYS A 1 107 ? 20.565 1.049 -19.002 1.00 95.69 107 LYS A C 1
ATOM 832 O O . LYS A 1 107 ? 21.504 1.758 -18.659 1.00 95.69 107 LYS A O 1
ATOM 837 N N . GLU A 1 108 ? 19.531 1.475 -19.729 1.00 96.75 108 GLU A N 1
ATOM 838 C CA . GLU A 1 108 ? 19.367 2.852 -20.226 1.00 96.75 108 GLU A CA 1
ATOM 839 C C . GLU A 1 108 ? 19.481 3.882 -19.096 1.00 96.75 108 GLU A C 1
ATOM 841 O O . GLU A 1 108 ? 20.213 4.859 -19.212 1.00 96.75 108 GLU A O 1
ATOM 846 N N . LEU A 1 109 ? 18.825 3.621 -17.963 1.00 96.31 109 LEU A N 1
ATOM 847 C CA . LEU A 1 109 ? 18.804 4.524 -16.806 1.00 96.31 109 LEU A CA 1
ATOM 848 C C . LEU A 1 109 ? 20.029 4.380 -15.886 1.00 96.31 109 LEU A C 1
ATOM 850 O O . LEU A 1 109 ? 20.151 5.077 -14.873 1.00 96.31 109 LEU A O 1
ATOM 854 N N . GLY A 1 110 ? 20.926 3.430 -16.173 1.00 95.69 110 GLY A N 1
ATOM 855 C CA . GLY A 1 110 ? 22.058 3.114 -15.301 1.00 95.69 110 GLY A CA 1
ATOM 856 C C . GLY A 1 110 ? 21.629 2.647 -13.902 1.00 95.69 110 GLY A C 1
ATOM 857 O O . GLY A 1 110 ? 22.293 2.957 -12.904 1.00 95.69 110 GLY A O 1
ATOM 858 N N . ALA A 1 111 ? 20.511 1.922 -13.797 1.00 96.25 111 ALA A N 1
ATOM 859 C CA . ALA A 1 111 ? 20.016 1.419 -12.523 1.00 96.25 111 ALA A CA 1
ATOM 860 C C . ALA A 1 111 ? 20.982 0.374 -11.941 1.00 96.25 111 ALA A C 1
ATOM 862 O O . ALA A 1 111 ? 21.376 -0.594 -12.593 1.00 96.25 111 ALA A O 1
ATOM 863 N N . LYS A 1 112 ? 21.347 0.540 -10.669 1.00 94.56 112 LYS A N 1
ATOM 864 C CA . LYS A 1 112 ? 22.220 -0.372 -9.913 1.00 94.56 112 LYS A CA 1
ATOM 865 C C . LYS A 1 112 ? 21.455 -1.576 -9.363 1.00 94.56 112 LYS A C 1
ATOM 867 O O . LYS A 1 112 ? 22.067 -2.611 -9.083 1.00 94.56 112 LYS A O 1
ATOM 872 N N . LYS A 1 113 ? 20.142 -1.429 -9.182 1.00 94.56 113 LYS A N 1
ATOM 873 C CA . LYS A 1 113 ? 19.250 -2.414 -8.573 1.00 94.56 113 LYS A CA 1
ATOM 874 C C . LYS A 1 113 ? 17.883 -2.373 -9.253 1.00 94.56 113 LYS A C 1
ATOM 876 O O . LYS A 1 113 ? 17.385 -1.288 -9.539 1.00 94.56 113 LYS A O 1
ATOM 881 N N . THR A 1 114 ? 17.271 -3.537 -9.417 1.00 95.62 114 THR A N 1
ATOM 882 C CA . THR A 1 114 ? 15.863 -3.682 -9.795 1.00 95.62 114 THR A CA 1
ATOM 883 C C . THR A 1 114 ? 15.146 -4.495 -8.725 1.00 95.62 114 THR A C 1
ATOM 885 O O . THR A 1 114 ? 15.632 -5.563 -8.339 1.00 95.62 114 THR A O 1
ATOM 888 N N . THR A 1 115 ? 14.013 -3.995 -8.239 1.00 94.12 115 THR A N 1
ATOM 889 C CA . THR A 1 115 ? 13.182 -4.652 -7.223 1.00 94.12 115 THR A CA 1
ATOM 890 C C . THR A 1 115 ? 11.781 -4.880 -7.771 1.00 94.12 115 THR A C 1
ATOM 892 O O . THR A 1 115 ? 11.153 -3.941 -8.252 1.00 94.12 115 THR A O 1
ATOM 895 N N . ILE A 1 116 ? 11.297 -6.116 -7.662 1.00 92.69 116 ILE A N 1
ATOM 896 C CA . ILE A 1 116 ? 9.947 -6.533 -8.045 1.00 92.69 116 ILE A CA 1
ATOM 897 C C . ILE A 1 116 ? 9.243 -7.082 -6.801 1.00 92.69 116 ILE A C 1
ATOM 899 O O . ILE A 1 116 ? 9.770 -7.987 -6.151 1.00 92.69 116 ILE A O 1
ATOM 903 N N . GLN A 1 117 ? 8.070 -6.550 -6.464 1.00 89.94 117 GLN A N 1
ATOM 904 C CA . GLN A 1 117 ? 7.217 -7.030 -5.378 1.00 89.94 117 GLN A CA 1
ATOM 905 C C . GLN A 1 117 ? 5.866 -7.482 -5.919 1.00 89.94 117 GLN A C 1
ATOM 907 O O . GLN A 1 117 ? 5.146 -6.708 -6.538 1.00 89.94 117 GLN A O 1
ATOM 912 N N . ILE A 1 118 ? 5.542 -8.750 -5.686 1.00 88.44 118 ILE A N 1
ATOM 913 C CA . ILE A 1 118 ? 4.342 -9.419 -6.207 1.00 88.44 118 ILE A CA 1
ATOM 914 C C . ILE A 1 118 ? 3.863 -10.482 -5.215 1.00 88.44 118 ILE A C 1
ATOM 916 O O . ILE A 1 118 ? 4.658 -10.928 -4.378 1.00 88.44 118 ILE A O 1
ATOM 920 N N . PRO A 1 119 ? 2.612 -10.962 -5.302 1.00 87.69 119 PRO A N 1
ATOM 921 C CA . PRO A 1 119 ? 2.183 -12.145 -4.566 1.00 87.69 119 PRO A CA 1
ATOM 922 C C . PRO A 1 119 ? 3.134 -13.327 -4.804 1.00 87.69 119 PRO A C 1
ATOM 924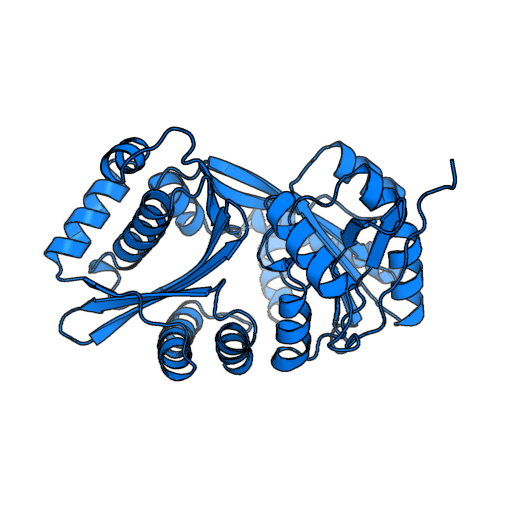 O O . PRO A 1 119 ? 3.578 -13.592 -5.922 1.00 87.69 119 PRO A O 1
ATOM 927 N N . ALA A 1 120 ? 3.493 -14.034 -3.735 1.00 88.31 120 ALA A N 1
ATOM 928 C CA . ALA A 1 120 ? 4.439 -15.136 -3.799 1.00 88.31 120 ALA A CA 1
ATOM 929 C C . ALA A 1 120 ? 3.778 -16.360 -4.439 1.00 88.31 120 ALA A C 1
ATOM 931 O O . ALA A 1 120 ? 3.003 -17.063 -3.796 1.00 88.31 120 ALA A O 1
ATOM 932 N N . GLN A 1 121 ? 4.143 -16.627 -5.690 1.00 87.56 121 GLN A N 1
ATOM 933 C CA . GLN A 1 121 ? 3.723 -17.799 -6.454 1.00 87.56 121 GLN A CA 1
ATOM 934 C C . GLN A 1 121 ? 4.963 -18.575 -6.924 1.00 87.56 121 GLN A C 1
ATOM 936 O O . GLN A 1 121 ? 6.041 -17.996 -7.132 1.00 87.56 121 GLN A O 1
ATOM 941 N N . GLU A 1 122 ? 4.847 -19.897 -7.041 1.00 89.38 122 GLU A N 1
ATOM 942 C CA . GLU A 1 122 ? 5.980 -20.756 -7.401 1.00 89.38 122 GLU A CA 1
ATOM 943 C C . GLU A 1 122 ? 6.463 -20.459 -8.828 1.00 89.38 122 GLU A C 1
ATOM 945 O O . GLU A 1 122 ? 7.662 -20.306 -9.076 1.00 89.38 122 GLU A O 1
ATOM 950 N N . GLU A 1 123 ? 5.525 -20.264 -9.745 1.00 89.19 123 GLU A N 1
ATOM 951 C CA . GLU A 1 123 ? 5.762 -19.961 -11.153 1.00 89.19 123 GLU A CA 1
ATOM 952 C C . GLU A 1 123 ? 6.450 -18.599 -11.318 1.00 89.19 123 GLU A C 1
ATOM 954 O O . GLU A 1 123 ? 7.482 -18.521 -11.988 1.00 89.19 123 GLU A O 1
ATOM 959 N N . ALA A 1 124 ? 5.978 -17.556 -10.618 1.00 88.19 124 ALA A N 1
ATOM 960 C CA . ALA A 1 124 ? 6.662 -16.256 -10.539 1.00 88.19 124 ALA A CA 1
ATOM 961 C C . ALA A 1 124 ? 8.120 -16.420 -10.108 1.00 88.19 124 ALA A C 1
ATOM 963 O O . ALA A 1 124 ? 9.036 -15.865 -10.714 1.00 88.19 124 ALA A O 1
ATOM 964 N N . THR A 1 125 ? 8.342 -17.216 -9.060 1.00 91.19 125 THR A N 1
ATOM 965 C CA . THR A 1 125 ? 9.679 -17.461 -8.516 1.00 91.19 125 THR A CA 1
ATOM 966 C C . THR A 1 125 ? 10.585 -18.119 -9.559 1.00 91.19 125 THR A C 1
ATOM 968 O O . THR A 1 125 ? 11.735 -17.703 -9.723 1.00 91.19 125 THR A O 1
ATOM 971 N N . LYS A 1 126 ? 10.080 -19.125 -10.287 1.00 92.38 126 LYS A N 1
ATOM 972 C CA . LYS A 1 126 ? 10.817 -19.808 -11.363 1.00 92.38 126 LYS A CA 1
ATOM 973 C C . LYS A 1 126 ? 11.176 -18.838 -12.491 1.00 92.38 126 LYS A C 1
ATOM 975 O O . LYS A 1 126 ? 12.336 -18.807 -12.902 1.00 92.38 126 LYS A O 1
ATOM 980 N N . VAL A 1 127 ? 10.216 -18.036 -12.959 1.00 92.75 127 VAL A N 1
ATOM 981 C CA . VAL A 1 127 ? 10.435 -17.039 -14.021 1.00 92.75 127 VAL A CA 1
ATOM 982 C C . VAL A 1 127 ? 11.487 -16.022 -13.579 1.00 92.75 127 VAL A C 1
ATOM 984 O O . VAL A 1 127 ? 12.515 -15.883 -14.234 1.00 92.75 127 VAL A O 1
ATOM 987 N N . LEU A 1 128 ? 11.318 -15.390 -12.419 1.00 93.50 128 LEU A N 1
ATOM 988 C CA . LEU A 1 128 ? 12.247 -14.375 -11.913 1.00 93.50 128 LEU A CA 1
ATOM 989 C C . LEU A 1 128 ? 13.675 -14.916 -11.728 1.00 93.50 128 LEU A C 1
ATOM 991 O O . LEU A 1 128 ? 14.641 -14.246 -12.107 1.00 93.50 128 LEU A O 1
ATOM 995 N N . LYS A 1 129 ? 13.834 -16.149 -11.229 1.00 93.69 129 LYS A N 1
ATOM 996 C CA . LYS A 1 129 ? 15.152 -16.798 -11.117 1.00 93.69 129 LYS A CA 1
ATOM 997 C C . LYS A 1 129 ? 15.832 -16.990 -12.474 1.00 93.69 129 LYS A C 1
ATOM 999 O O . LYS A 1 129 ? 17.031 -16.739 -12.573 1.00 93.69 129 LYS A O 1
ATOM 1004 N N . ARG A 1 130 ? 15.091 -17.373 -13.525 1.00 93.19 130 ARG A N 1
ATOM 1005 C CA . ARG A 1 130 ? 15.635 -17.505 -14.896 1.00 93.19 130 ARG A CA 1
ATOM 1006 C C . ARG A 1 130 ? 16.186 -16.180 -15.431 1.00 93.19 130 ARG A C 1
ATOM 1008 O O . ARG A 1 130 ? 17.160 -16.187 -16.173 1.00 93.19 130 ARG A O 1
ATOM 1015 N N . PHE A 1 131 ? 15.618 -15.054 -15.001 1.00 92.50 131 PHE A N 1
ATOM 1016 C CA . PHE A 1 131 ? 16.090 -13.707 -15.341 1.00 92.50 131 PHE A CA 1
ATOM 1017 C C . PHE A 1 131 ? 17.113 -13.132 -14.339 1.00 92.50 131 PHE A C 1
ATOM 1019 O O . PHE A 1 131 ? 17.438 -11.942 -14.387 1.00 92.50 131 PHE A O 1
ATOM 1026 N N . GLY A 1 132 ? 17.651 -13.961 -13.438 1.00 92.06 132 GLY A N 1
ATOM 1027 C CA . GLY A 1 132 ? 18.745 -13.588 -12.538 1.00 92.06 132 GLY A CA 1
ATOM 1028 C C . GLY A 1 132 ? 18.328 -12.788 -11.300 1.00 92.06 132 GLY A C 1
ATOM 1029 O O . GLY A 1 132 ? 19.165 -12.104 -10.709 1.00 92.06 132 GLY A O 1
ATOM 1030 N N . TYR A 1 133 ? 17.058 -12.846 -10.897 1.00 93.88 133 TYR A N 1
ATOM 1031 C CA . TYR A 1 133 ? 16.601 -12.243 -9.643 1.00 93.88 133 TYR A CA 1
ATOM 1032 C C . TYR A 1 133 ? 16.828 -13.191 -8.456 1.00 93.88 133 TYR A C 1
ATOM 1034 O O . TYR A 1 133 ? 16.545 -14.388 -8.527 1.00 93.88 133 TYR A O 1
ATOM 1042 N N . ASN A 1 134 ? 17.272 -12.643 -7.323 1.00 93.00 134 ASN A N 1
ATOM 1043 C CA . ASN A 1 134 ? 17.195 -13.315 -6.028 1.00 93.00 134 ASN A CA 1
ATOM 1044 C C . ASN A 1 134 ? 15.764 -13.205 -5.491 1.00 93.00 134 ASN A C 1
ATOM 1046 O O . ASN A 1 134 ? 15.234 -12.103 -5.390 1.00 93.00 134 ASN A O 1
ATOM 1050 N N . THR A 1 135 ? 15.171 -14.331 -5.103 1.00 92.56 135 THR A N 1
ATOM 1051 C CA . THR A 1 135 ? 13.763 -14.432 -4.685 1.00 92.56 135 THR A CA 1
ATOM 1052 C C . THR A 1 135 ? 13.608 -14.963 -3.255 1.00 92.56 135 THR A C 1
ATOM 1054 O O . THR A 1 135 ? 12.576 -15.535 -2.912 1.00 92.56 135 THR A O 1
ATOM 1057 N N . ASP A 1 136 ? 14.649 -14.862 -2.424 1.00 87.00 136 ASP A N 1
ATOM 1058 C CA . ASP A 1 136 ? 14.636 -15.473 -1.084 1.00 87.00 136 ASP A CA 1
ATOM 1059 C C . ASP A 1 136 ? 13.899 -14.614 -0.048 1.00 87.00 136 ASP A C 1
ATOM 1061 O O . ASP A 1 136 ? 13.730 -15.035 1.094 1.00 87.00 136 ASP A O 1
ATOM 1065 N N . ASP A 1 137 ? 13.534 -13.380 -0.406 1.00 86.94 137 ASP A N 1
ATOM 1066 C CA . ASP A 1 137 ? 12.842 -12.470 0.501 1.00 86.94 137 ASP A CA 1
ATOM 1067 C C . ASP A 1 137 ? 11.327 -12.579 0.321 1.00 86.94 137 ASP A C 1
ATOM 1069 O O . ASP A 1 137 ? 10.791 -12.321 -0.760 1.00 86.94 137 ASP A O 1
ATOM 1073 N N . LYS A 1 138 ? 10.643 -12.978 1.391 1.00 88.94 138 LYS A N 1
ATOM 1074 C CA . LYS A 1 138 ? 9.188 -13.076 1.443 1.00 88.94 138 LYS A CA 1
ATOM 1075 C C . LYS A 1 138 ? 8.681 -12.336 2.670 1.00 88.94 138 LYS A C 1
ATOM 1077 O O . LYS A 1 138 ? 9.196 -12.519 3.774 1.00 88.94 138 LYS A O 1
ATOM 1082 N N . MET A 1 139 ? 7.634 -11.544 2.486 1.00 87.44 139 MET A N 1
ATOM 1083 C CA . MET A 1 139 ? 6.999 -10.779 3.553 1.00 87.44 139 MET A CA 1
ATOM 1084 C C . MET A 1 139 ? 5.529 -11.185 3.670 1.00 87.44 139 MET A C 1
ATOM 1086 O O . MET A 1 139 ? 4.835 -11.207 2.653 1.00 87.44 139 MET A O 1
ATOM 1090 N N . PRO A 1 140 ? 5.032 -11.511 4.877 1.00 89.69 140 PRO A N 1
ATOM 1091 C CA . PRO A 1 140 ? 3.623 -11.807 5.037 1.00 89.69 140 PRO A CA 1
ATOM 1092 C C . PRO A 1 140 ? 2.800 -10.521 4.941 1.00 89.69 140 PRO A C 1
ATOM 1094 O O . PRO A 1 140 ? 3.201 -9.468 5.446 1.00 89.69 140 PRO A O 1
ATOM 1097 N N . TYR A 1 141 ? 1.623 -10.630 4.353 1.00 90.25 141 TYR A N 1
ATOM 1098 C CA . TYR A 1 141 ? 0.559 -9.633 4.388 1.00 90.25 141 TYR A CA 1
ATOM 1099 C C . TYR A 1 141 ? -0.745 -10.321 4.799 1.00 90.25 141 TYR A C 1
ATOM 1101 O O . TYR A 1 141 ? -0.783 -11.548 4.925 1.00 90.25 141 TYR A O 1
ATOM 1109 N N . TYR A 1 142 ? -1.787 -9.549 5.100 1.00 92.94 142 TYR A N 1
ATOM 1110 C CA . TYR A 1 142 ? -3.025 -10.105 5.641 1.00 92.94 142 TYR A CA 1
ATOM 1111 C C . TYR A 1 142 ? -4.230 -9.548 4.919 1.00 92.94 142 TYR A C 1
ATOM 1113 O O . TYR A 1 142 ? -4.391 -8.336 4.862 1.00 92.94 142 TYR A O 1
ATOM 1121 N N . VAL A 1 143 ? -5.097 -10.447 4.467 1.00 94.06 143 VAL A N 1
ATOM 1122 C CA . VAL A 1 143 ? -6.344 -10.096 3.789 1.00 94.06 143 VAL A CA 1
ATOM 1123 C C . VAL A 1 143 ? -7.505 -10.676 4.577 1.00 94.06 143 VAL A C 1
ATOM 1125 O O . VAL A 1 143 ? -7.502 -11.865 4.913 1.00 94.06 143 VAL A O 1
ATOM 1128 N N . LEU A 1 144 ? -8.486 -9.843 4.902 1.00 96.44 144 LEU A N 1
ATOM 1129 C CA . LEU A 1 144 ? -9.786 -10.299 5.373 1.00 96.44 144 LEU A CA 1
ATOM 1130 C C . LEU A 1 144 ? -10.687 -10.502 4.158 1.00 96.44 144 LEU A C 1
ATOM 1132 O O . LEU A 1 144 ? -11.008 -9.552 3.454 1.00 96.44 144 LEU A O 1
ATOM 1136 N N . ASP A 1 145 ? -11.088 -11.748 3.942 1.00 95.94 145 ASP A N 1
ATOM 1137 C CA . ASP A 1 145 ? -12.086 -12.106 2.943 1.00 95.94 145 ASP A CA 1
ATOM 1138 C C . ASP A 1 145 ? -13.489 -11.863 3.514 1.00 95.94 145 ASP A C 1
ATOM 1140 O O . ASP A 1 145 ? -13.812 -12.350 4.606 1.00 95.94 145 ASP A O 1
ATOM 1144 N N . LEU A 1 146 ? -14.304 -11.088 2.811 1.00 96.75 146 LEU A N 1
ATOM 1145 C CA . LEU A 1 146 ? -15.682 -10.738 3.143 1.00 96.75 146 LEU A CA 1
ATOM 1146 C C . LEU A 1 146 ? -16.690 -11.421 2.212 1.00 96.75 146 LEU A C 1
ATOM 1148 O O . LEU A 1 146 ? -17.882 -11.135 2.302 1.00 96.75 146 LEU A O 1
ATOM 1152 N N . GLU A 1 147 ? -16.263 -12.365 1.375 1.00 95.56 147 GLU A N 1
ATOM 1153 C CA . GLU A 1 147 ? -17.178 -13.150 0.553 1.00 95.56 147 GLU A CA 1
ATOM 1154 C C . GLU A 1 147 ? -18.279 -13.792 1.417 1.00 95.56 147 GLU A C 1
ATOM 1156 O O . GLU A 1 147 ? -18.026 -14.391 2.473 1.00 95.56 147 GLU A O 1
ATOM 1161 N N . GLY A 1 148 ? -19.529 -13.588 0.992 1.00 94.94 148 GLY A N 1
ATOM 1162 C CA . GLY A 1 148 ? -20.728 -14.046 1.695 1.00 94.94 148 GLY A CA 1
ATOM 1163 C C . GLY A 1 148 ? -21.074 -13.296 2.990 1.00 94.94 148 GLY A C 1
ATOM 1164 O O . GLY A 1 148 ? -22.056 -13.659 3.636 1.00 94.94 148 GLY A O 1
ATOM 1165 N N . VAL A 1 149 ? -20.314 -12.271 3.389 1.00 96.56 149 VAL A N 1
ATOM 1166 C CA . VAL A 1 149 ? -20.590 -11.454 4.582 1.00 96.56 149 VAL A CA 1
ATOM 1167 C C . VAL A 1 149 ? -21.557 -10.327 4.225 1.00 96.56 149 VAL A C 1
ATOM 1169 O O . VAL A 1 149 ? -21.232 -9.460 3.423 1.00 96.56 149 VAL A O 1
ATOM 1172 N N . LYS A 1 150 ? -22.736 -10.302 4.856 1.00 94.62 150 LYS A N 1
ATOM 1173 C CA . LYS A 1 150 ? -23.802 -9.322 4.560 1.00 94.62 150 LYS A CA 1
ATOM 1174 C C . LYS A 1 150 ? -23.916 -8.197 5.582 1.00 94.62 150 LYS A C 1
ATOM 1176 O O . LYS A 1 150 ? -24.684 -7.260 5.396 1.00 94.62 150 LYS A O 1
ATOM 1181 N N . SER A 1 151 ? -23.220 -8.309 6.711 1.00 97.31 151 SER A N 1
ATOM 1182 C CA . SER A 1 151 ? -23.256 -7.298 7.766 1.00 97.31 151 SER A CA 1
ATOM 1183 C C . SER A 1 151 ? -21.975 -7.281 8.585 1.00 97.31 151 SER A C 1
ATOM 1185 O O . SER A 1 151 ? -21.267 -8.284 8.717 1.00 97.31 151 SER A O 1
ATOM 1187 N N . PHE A 1 152 ? -21.693 -6.143 9.215 1.00 96.00 152 PHE A N 1
ATOM 1188 C CA . PHE A 1 152 ? -20.542 -6.024 10.102 1.00 96.00 152 PHE A CA 1
ATOM 1189 C C . PHE A 1 152 ? -20.608 -6.999 11.289 1.00 96.00 152 PHE A C 1
ATOM 1191 O O . PHE A 1 152 ? -19.585 -7.501 11.763 1.00 96.00 152 PHE A O 1
ATOM 1198 N N . LEU A 1 153 ? -21.816 -7.339 11.754 1.00 96.25 153 LEU A N 1
ATOM 1199 C CA . LEU A 1 153 ? -22.007 -8.348 12.795 1.00 96.25 153 LEU A CA 1
ATOM 1200 C C . LEU A 1 153 ? -21.522 -9.736 12.344 1.00 96.25 153 LEU A C 1
ATOM 1202 O O . LEU A 1 153 ? -20.932 -10.468 13.145 1.00 96.25 153 LEU A O 1
ATOM 1206 N N . GLU A 1 154 ? -21.723 -10.086 11.074 1.00 96.69 154 GLU A N 1
ATOM 1207 C CA . GLU A 1 154 ? -21.189 -11.312 10.481 1.00 96.69 154 GLU A CA 1
ATOM 1208 C C . GLU A 1 154 ? -19.673 -11.252 10.304 1.00 96.69 154 GLU A C 1
ATOM 1210 O O . GLU A 1 154 ? -18.995 -12.196 10.717 1.00 96.69 154 GLU A O 1
ATOM 1215 N N . ALA A 1 155 ? -19.120 -10.135 9.815 1.00 95.75 155 ALA A N 1
ATOM 1216 C CA . ALA A 1 155 ? -17.668 -9.939 9.729 1.00 95.75 155 ALA A CA 1
ATOM 1217 C C . ALA A 1 155 ? -16.999 -10.157 11.096 1.00 95.75 155 ALA A C 1
ATOM 1219 O O . ALA A 1 155 ? -16.022 -10.902 11.226 1.00 95.75 155 ALA A O 1
ATOM 1220 N N . LYS A 1 156 ? -17.599 -9.603 12.160 1.00 96.06 156 LYS A N 1
ATOM 1221 C CA . LYS A 1 156 ? -17.131 -9.774 13.541 1.00 96.06 156 LYS A CA 1
ATOM 1222 C C . LYS A 1 156 ? -17.076 -11.230 13.987 1.00 96.06 156 LYS A C 1
ATOM 1224 O O . LYS A 1 156 ? -16.314 -11.519 14.911 1.00 96.06 156 LYS A O 1
ATOM 1229 N N . LYS A 1 157 ? -17.821 -12.170 13.393 1.00 95.75 157 LYS A N 1
ATOM 1230 C CA . LYS A 1 157 ? -17.704 -13.599 13.744 1.00 95.75 157 LYS A CA 1
ATOM 1231 C C . LYS A 1 157 ? -16.282 -14.110 13.492 1.00 95.75 157 LYS A C 1
ATOM 1233 O O . LYS A 1 157 ? -15.773 -14.840 14.341 1.00 95.75 157 LYS A O 1
ATOM 1238 N N . LYS A 1 158 ? -15.612 -13.608 12.445 1.00 94.88 158 LYS A N 1
ATOM 1239 C CA . LYS A 1 158 ? -14.212 -13.912 12.093 1.00 94.88 158 LYS A CA 1
ATOM 1240 C C . LYS A 1 158 ? -13.191 -13.302 13.071 1.00 94.88 158 LYS A C 1
ATOM 1242 O O . LYS A 1 158 ? -12.031 -13.702 13.087 1.00 94.88 158 LYS A O 1
ATOM 1247 N N . PHE A 1 159 ? -13.593 -12.352 13.922 1.00 97.00 159 PHE A N 1
ATOM 1248 C CA . PHE A 1 159 ? -12.677 -11.693 14.857 1.00 97.00 159 PHE A CA 1
ATOM 1249 C C . PHE A 1 159 ? -12.433 -12.540 16.111 1.00 97.00 159 PHE A C 1
ATOM 1251 O O . PHE A 1 159 ? -13.345 -13.144 16.692 1.00 97.00 159 PHE A O 1
ATOM 1258 N N . SER A 1 160 ? -11.205 -12.480 16.618 1.00 97.19 160 SER A N 1
ATOM 1259 C CA . SER A 1 160 ? -10.833 -13.062 17.909 1.00 97.19 160 SER A CA 1
ATOM 1260 C C . SER A 1 160 ? -11.584 -12.409 19.082 1.00 97.19 160 SER A C 1
ATOM 1262 O O . SER A 1 160 ? -12.001 -11.247 19.021 1.00 97.19 160 SER A O 1
ATOM 1264 N N . LYS A 1 161 ? -11.684 -13.123 20.216 1.00 97.06 161 LYS A N 1
ATOM 1265 C CA . LYS A 1 161 ? -12.217 -12.564 21.478 1.00 97.06 161 LYS A CA 1
ATOM 1266 C C . LYS A 1 161 ? -11.475 -11.285 21.898 1.00 97.06 161 LYS A C 1
ATOM 1268 O O . LYS A 1 161 ? -12.100 -10.336 22.364 1.00 97.06 161 LYS A O 1
ATOM 1273 N N . GLY A 1 162 ? -10.155 -11.243 21.689 1.00 96.19 162 GLY A N 1
ATOM 1274 C CA . GLY A 1 162 ? -9.313 -10.087 22.007 1.00 96.19 162 GLY A CA 1
ATOM 1275 C C . GLY A 1 162 ? -9.646 -8.849 21.172 1.00 96.19 162 GLY A C 1
ATOM 1276 O O . GLY A 1 162 ? -9.798 -7.770 21.739 1.00 96.19 162 GLY A O 1
ATOM 1277 N N . ALA A 1 163 ? -9.828 -9.000 19.856 1.00 96.81 163 ALA A N 1
ATOM 1278 C CA . ALA A 1 163 ? -10.247 -7.893 18.992 1.00 96.81 163 ALA A CA 1
ATOM 1279 C C . ALA A 1 163 ? -11.640 -7.376 19.371 1.00 96.81 163 ALA A C 1
ATOM 1281 O O . ALA A 1 163 ? -11.812 -6.178 19.574 1.00 96.81 163 ALA A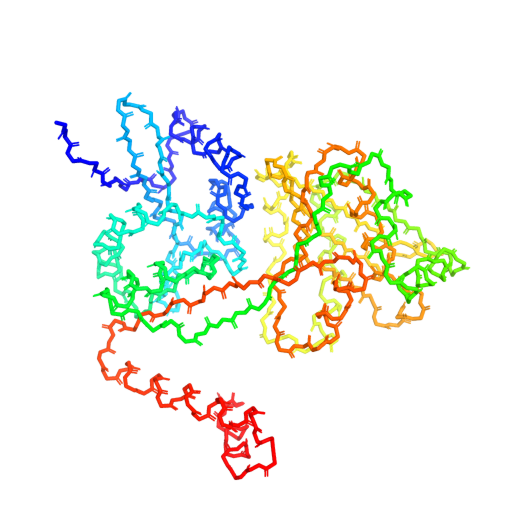 O 1
ATOM 1282 N N . LYS A 1 164 ? -12.610 -8.280 19.575 1.00 97.69 164 LYS A N 1
ATOM 1283 C CA . LYS A 1 164 ? -13.967 -7.924 20.033 1.00 97.69 164 LYS A CA 1
ATOM 1284 C C . LYS A 1 164 ? -13.934 -7.132 21.345 1.00 97.69 164 LYS A C 1
ATOM 1286 O O . LYS A 1 164 ? -14.598 -6.105 21.464 1.00 97.69 164 LYS A O 1
ATOM 1291 N N . ARG A 1 165 ?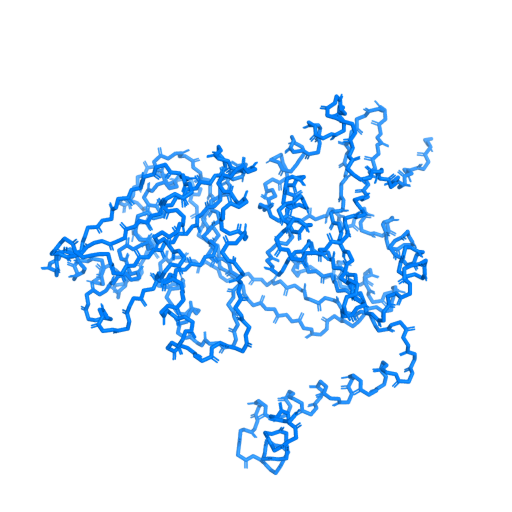 -13.123 -7.574 22.315 1.00 97.38 165 ARG A N 1
ATOM 1292 C CA . ARG A 1 165 ? -12.916 -6.864 23.586 1.00 97.38 165 ARG A CA 1
ATOM 1293 C C . ARG A 1 165 ? -12.277 -5.490 23.375 1.00 97.38 165 ARG A C 1
ATOM 1295 O O . ARG A 1 165 ? -12.735 -4.540 23.999 1.00 97.38 165 ARG A O 1
ATOM 1302 N N . GLY A 1 166 ? -11.257 -5.386 22.523 1.00 97.44 166 GLY A N 1
ATOM 1303 C CA . GLY A 1 166 ? -10.588 -4.122 22.200 1.00 97.44 166 GLY A CA 1
ATOM 1304 C C . GLY A 1 166 ? -11.538 -3.095 21.582 1.00 97.44 166 GLY A C 1
ATOM 1305 O O . GLY A 1 166 ? -11.557 -1.956 22.027 1.00 97.44 166 GLY A O 1
ATOM 1306 N N . ILE A 1 167 ? -12.395 -3.521 20.650 1.00 97.19 167 ILE A N 1
ATOM 1307 C CA . ILE A 1 167 ? -13.439 -2.672 20.045 1.00 97.19 167 ILE A CA 1
ATOM 1308 C C . ILE A 1 167 ? -14.433 -2.178 21.107 1.00 97.19 167 ILE A C 1
ATOM 1310 O O . ILE A 1 167 ? -14.810 -1.012 21.132 1.00 97.19 167 ILE A O 1
ATOM 1314 N N . ASN A 1 168 ? -14.865 -3.051 22.018 1.00 97.69 168 ASN A N 1
ATOM 1315 C CA . ASN A 1 168 ? -15.778 -2.635 23.085 1.00 97.69 168 ASN A CA 1
ATOM 1316 C C . ASN A 1 168 ? -15.096 -1.686 24.085 1.00 97.69 168 ASN A C 1
ATOM 1318 O O . ASN A 1 168 ? -15.737 -0.773 24.601 1.00 97.69 168 ASN A O 1
ATOM 1322 N N . LEU A 1 169 ? -13.805 -1.892 24.367 1.00 98.06 169 LEU A N 1
ATOM 1323 C CA . LEU A 1 169 ? -13.022 -1.001 25.222 1.00 98.06 169 LEU A CA 1
ATOM 1324 C C . LEU A 1 169 ? -12.801 0.365 24.576 1.00 98.06 169 LEU A C 1
ATOM 1326 O O . LEU A 1 169 ? -12.954 1.355 25.277 1.00 98.06 169 LEU A O 1
ATOM 1330 N N . SER A 1 170 ? -12.519 0.439 23.272 1.00 98.19 170 SER A N 1
ATOM 1331 C CA . SER A 1 170 ? -12.356 1.730 22.594 1.00 98.19 170 SER A CA 1
ATOM 1332 C C . SER A 1 170 ? -13.626 2.573 22.681 1.00 98.19 170 SER A C 1
ATOM 1334 O O . SER A 1 170 ? -13.555 3.747 23.027 1.00 98.19 170 SER A O 1
ATOM 1336 N N . LYS A 1 171 ? -14.798 1.950 22.482 1.00 97.75 171 LYS A N 1
ATOM 1337 C CA . LYS A 1 171 ? -16.100 2.614 22.649 1.00 97.75 171 LYS A CA 1
ATOM 1338 C C . LYS A 1 171 ? -16.324 3.103 24.082 1.00 97.75 171 LYS A C 1
ATOM 1340 O O . LYS A 1 171 ? -16.708 4.247 24.278 1.00 97.75 171 LYS A O 1
ATOM 1345 N N . ARG A 1 172 ? -16.054 2.261 25.089 1.00 98.00 172 ARG A N 1
ATOM 1346 C CA . ARG A 1 172 ? -16.166 2.657 26.509 1.00 98.00 172 ARG A CA 1
ATOM 1347 C C . ARG A 1 172 ? -15.199 3.771 26.898 1.00 98.00 172 ARG A C 1
ATOM 1349 O O . ARG A 1 172 ? -15.527 4.572 27.758 1.00 98.00 172 ARG A O 1
ATOM 1356 N N . ASN A 1 173 ? -14.041 3.820 26.252 1.00 98.06 173 ASN A N 1
ATOM 1357 C CA . ASN A 1 173 ? -13.048 4.868 26.442 1.00 98.06 173 ASN A CA 1
ATOM 1358 C C . ASN A 1 173 ? -13.351 6.122 25.601 1.00 98.06 173 ASN A C 1
ATOM 1360 O O . ASN A 1 173 ? -12.480 6.969 25.468 1.00 98.06 173 ASN A O 1
ATOM 1364 N N . GLY A 1 174 ? -14.541 6.244 25.003 1.00 98.12 174 GLY A N 1
ATOM 1365 C CA . GLY A 1 174 ? -14.960 7.455 24.293 1.00 98.12 174 GLY A CA 1
ATOM 1366 C C . GLY A 1 174 ? -14.282 7.681 22.941 1.00 98.12 174 GLY A C 1
ATOM 1367 O O . GLY A 1 174 ? -14.324 8.798 22.431 1.00 98.12 174 GLY A O 1
ATOM 1368 N N . VAL A 1 175 ? -13.658 6.655 22.348 1.00 98.69 175 VAL A N 1
ATOM 1369 C CA . VAL A 1 175 ? -13.084 6.772 21.001 1.00 98.69 175 VAL A CA 1
ATOM 1370 C C . VAL A 1 175 ? -14.200 6.737 19.965 1.00 98.69 175 VAL A C 1
ATOM 1372 O O . VAL A 1 175 ? -14.941 5.754 19.861 1.00 98.69 175 VAL A O 1
ATOM 1375 N N . THR A 1 176 ? -14.269 7.787 19.158 1.00 98.38 176 THR A N 1
ATOM 1376 C CA . THR A 1 176 ? -15.131 7.893 17.978 1.00 98.38 176 THR A CA 1
ATOM 1377 C C . THR A 1 176 ? -14.269 7.924 16.722 1.00 98.38 176 THR A C 1
ATOM 1379 O O . THR A 1 176 ? -13.101 8.299 16.784 1.00 98.38 176 THR A O 1
ATOM 1382 N N . VAL A 1 177 ? -14.808 7.483 15.585 1.00 98.62 177 VAL A N 1
ATOM 1383 C CA . VAL A 1 177 ? -14.102 7.528 14.300 1.00 98.62 177 VAL A CA 1
ATOM 1384 C C . VAL A 1 177 ? -14.999 8.218 13.288 1.00 98.62 177 VAL A C 1
ATOM 1386 O O . VAL A 1 177 ? -16.150 7.820 13.117 1.00 98.62 177 VAL A O 1
ATOM 1389 N N . LYS A 1 178 ? -14.468 9.242 12.627 1.00 98.00 178 LYS A N 1
ATOM 1390 C CA . LYS A 1 178 ? -15.123 9.959 11.530 1.00 98.00 178 LYS A CA 1
ATOM 1391 C C . LYS A 1 178 ? -14.393 9.664 10.231 1.00 98.00 178 LYS A C 1
ATOM 1393 O O . LYS A 1 178 ? -13.197 9.383 10.244 1.00 98.00 178 LYS A O 1
ATOM 1398 N N . SER A 1 179 ? -15.106 9.760 9.115 1.00 97.75 179 SER A N 1
ATOM 1399 C CA . SER A 1 179 ? -14.522 9.607 7.786 1.00 97.75 179 SER A CA 1
ATOM 1400 C C . SER A 1 179 ? -14.816 10.839 6.932 1.00 97.75 179 SER A C 1
ATOM 1402 O O . SER A 1 179 ? -15.796 10.843 6.185 1.00 97.75 179 SER A O 1
ATOM 1404 N N . PRO A 1 180 ? -14.049 11.929 7.113 1.00 97.25 180 PRO A N 1
ATOM 1405 C CA . PRO A 1 180 ? -14.235 13.127 6.313 1.00 97.25 180 PRO A CA 1
ATOM 1406 C C . PRO A 1 180 ? -13.716 12.916 4.883 1.00 97.25 180 PRO A C 1
ATOM 1408 O O . PRO A 1 180 ? -13.046 11.923 4.584 1.00 97.25 180 PRO A O 1
ATOM 1411 N N . THR A 1 181 ? -14.013 13.867 3.998 1.00 96.25 181 THR A N 1
ATOM 1412 C CA . THR A 1 181 ? -13.463 13.882 2.638 1.00 96.25 181 THR A CA 1
ATOM 1413 C C . THR A 1 181 ? -11.931 13.959 2.673 1.00 96.25 181 THR A C 1
ATOM 1415 O O . THR A 1 181 ? -11.371 14.591 3.578 1.00 96.25 181 THR A O 1
ATOM 1418 N N . PRO A 1 182 ? -11.227 13.348 1.701 1.00 95.62 182 PRO A N 1
ATOM 1419 C CA . PRO A 1 182 ? -9.769 13.369 1.634 1.00 95.62 182 PRO A CA 1
ATOM 1420 C C . PRO A 1 182 ? -9.221 14.713 1.125 1.00 95.62 182 PRO A C 1
ATOM 1422 O O . PRO A 1 182 ? -8.4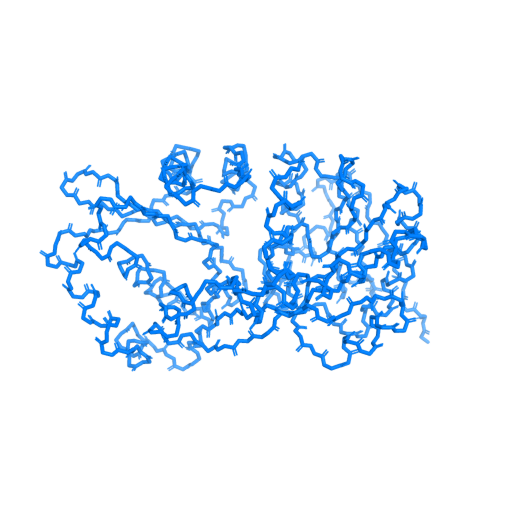67 14.767 0.161 1.00 95.62 182 PRO A O 1
ATOM 1425 N N . SER A 1 183 ? -9.612 15.816 1.765 1.00 95.69 183 SER A N 1
ATOM 1426 C CA . SER A 1 183 ? -9.128 17.156 1.433 1.00 95.69 183 SER A CA 1
ATOM 1427 C C . SER A 1 183 ? -7.697 17.383 1.943 1.00 95.69 183 SER A C 1
ATOM 1429 O O . SER A 1 183 ? -7.264 16.703 2.887 1.00 95.69 183 SER A O 1
ATOM 1431 N N . PRO A 1 184 ? -6.956 18.360 1.385 1.00 93.50 184 PRO A N 1
ATOM 1432 C CA . PRO A 1 184 ? -5.620 18.714 1.862 1.00 93.50 184 PRO A CA 1
ATOM 1433 C C . PRO A 1 184 ? -5.554 18.983 3.373 1.00 93.50 184 PRO A C 1
ATOM 1435 O O . PRO A 1 184 ? -4.575 18.604 4.024 1.00 93.50 184 PRO A O 1
ATOM 1438 N N . GLU A 1 185 ? -6.592 19.585 3.957 1.00 95.94 185 GLU A N 1
ATOM 1439 C CA . GLU A 1 185 ? -6.683 19.853 5.396 1.00 95.94 185 GLU A CA 1
ATOM 1440 C C . GLU A 1 185 ? -6.767 18.548 6.200 1.00 95.94 185 GLU A C 1
ATOM 1442 O O . GLU A 1 185 ? -5.968 18.327 7.113 1.00 95.94 185 GLU A O 1
ATOM 1447 N N . ASN A 1 186 ? -7.676 17.639 5.832 1.00 97.38 186 ASN A N 1
ATOM 1448 C CA . ASN A 1 186 ? -7.859 16.365 6.537 1.00 97.38 186 ASN A CA 1
ATOM 1449 C C . ASN A 1 186 ? -6.659 15.423 6.366 1.00 97.38 186 ASN A C 1
ATOM 1451 O O . ASN A 1 186 ? -6.291 14.697 7.294 1.00 97.38 186 ASN A O 1
ATOM 1455 N N . LEU A 1 187 ? -6.001 15.462 5.206 1.00 97.00 187 LEU A N 1
ATOM 1456 C CA . LEU A 1 187 ? -4.753 14.735 4.961 1.00 97.00 187 LEU A CA 1
ATOM 1457 C C . LEU A 1 187 ? -3.599 15.289 5.792 1.00 97.00 187 LEU A C 1
ATOM 1459 O O . LEU A 1 187 ? -2.791 14.515 6.304 1.00 97.00 187 LEU A O 1
ATOM 1463 N N . THR A 1 188 ? -3.558 16.607 5.998 1.00 97.56 188 THR A N 1
ATOM 1464 C CA . THR A 1 188 ? -2.587 17.240 6.900 1.00 97.56 188 THR A CA 1
ATOM 1465 C C . THR A 1 188 ? -2.828 16.814 8.354 1.00 97.56 188 THR A C 1
ATOM 1467 O O . THR A 1 188 ? -1.874 16.512 9.071 1.00 97.56 188 THR A O 1
ATOM 1470 N N . LEU A 1 189 ? -4.089 16.687 8.788 1.00 97.69 189 LEU A N 1
ATOM 1471 C CA . LEU A 1 189 ? -4.417 16.132 10.108 1.00 97.69 189 LEU A CA 1
ATOM 1472 C C . LEU A 1 189 ? -3.909 14.690 10.267 1.00 97.69 189 LEU A C 1
ATOM 1474 O O . LEU A 1 189 ? -3.259 14.370 11.265 1.00 97.69 189 LEU A O 1
ATOM 1478 N N . ALA A 1 190 ? -4.151 13.829 9.274 1.00 97.88 190 ALA A N 1
ATOM 1479 C CA . ALA A 1 190 ? -3.638 12.459 9.277 1.00 97.88 190 ALA A CA 1
ATOM 1480 C C . ALA A 1 190 ? -2.097 12.417 9.274 1.00 97.88 190 ALA A C 1
ATOM 1482 O O . ALA A 1 190 ? -1.503 11.616 10.001 1.00 97.88 190 ALA A O 1
ATOM 1483 N N . TYR A 1 191 ? -1.454 13.307 8.511 1.00 98.00 191 TYR A N 1
ATOM 1484 C CA . TYR A 1 191 ? 0.000 13.443 8.445 1.00 98.00 191 TYR A CA 1
ATOM 1485 C C . TYR A 1 191 ? 0.620 13.819 9.798 1.00 98.00 191 TYR A C 1
ATOM 1487 O O . TYR A 1 191 ? 1.642 13.254 10.186 1.00 98.00 191 TYR A O 1
ATOM 1495 N N . ASN A 1 192 ? -0.019 14.703 10.565 1.00 98.00 192 ASN A N 1
ATOM 1496 C CA . ASN A 1 192 ? 0.471 15.072 11.895 1.00 98.00 192 ASN A CA 1
ATOM 1497 C C . ASN A 1 192 ? 0.480 13.865 12.850 1.00 98.00 192 ASN A C 1
ATOM 1499 O O . ASN A 1 192 ? 1.473 13.620 13.533 1.00 98.00 192 ASN A O 1
ATOM 1503 N N . ILE A 1 193 ? -0.575 13.039 12.840 1.00 98.12 193 ILE A N 1
ATOM 1504 C CA . ILE A 1 193 ? -0.607 11.793 13.631 1.00 98.12 193 ILE A CA 1
ATOM 1505 C C . ILE A 1 193 ? 0.430 10.782 13.123 1.00 98.12 193 ILE A C 1
ATOM 1507 O O . ILE A 1 193 ? 1.038 10.052 13.914 1.00 98.12 193 ILE A O 1
ATOM 1511 N N . TYR A 1 194 ? 0.651 10.731 11.809 1.00 97.25 194 TYR A N 1
ATOM 1512 C CA . TYR A 1 194 ? 1.713 9.933 11.204 1.00 97.25 194 TYR A CA 1
ATOM 1513 C C . TYR A 1 194 ? 3.098 10.343 11.724 1.00 97.25 194 TYR A C 1
ATOM 1515 O O . TYR A 1 194 ? 3.853 9.465 12.146 1.00 97.25 194 TYR A O 1
ATOM 1523 N N . LEU A 1 195 ? 3.418 11.640 11.761 1.00 97.38 195 LEU A N 1
ATOM 1524 C CA . LEU A 1 195 ? 4.704 12.134 12.259 1.00 97.38 195 LEU A CA 1
ATOM 1525 C C . LEU A 1 195 ? 4.938 11.745 13.719 1.00 97.38 195 LEU A C 1
ATOM 1527 O O . LEU A 1 195 ? 6.001 11.210 14.036 1.00 97.38 195 LEU A O 1
ATOM 1531 N N . GLU A 1 196 ? 3.935 11.918 14.580 1.00 96.69 196 GLU A N 1
ATOM 1532 C CA . GLU A 1 196 ? 4.005 11.487 15.982 1.00 96.69 196 GLU A CA 1
ATOM 1533 C C . GLU A 1 196 ? 4.233 9.971 16.096 1.00 96.69 196 GLU A C 1
ATOM 1535 O O . GLU A 1 196 ? 5.118 9.497 16.816 1.00 96.69 196 GLU A O 1
ATOM 1540 N N . THR A 1 197 ? 3.491 9.190 15.303 1.00 94.44 197 THR A N 1
ATOM 1541 C CA . THR A 1 197 ? 3.630 7.727 15.257 1.00 94.44 197 THR A CA 1
ATOM 1542 C C . THR A 1 197 ? 5.040 7.312 14.822 1.00 94.44 197 THR A C 1
ATOM 1544 O O . THR A 1 197 ? 5.630 6.392 15.398 1.00 94.44 197 THR A O 1
ATOM 1547 N N . MET A 1 198 ? 5.599 7.964 13.801 1.00 93.19 198 MET A N 1
ATOM 1548 C CA . MET A 1 198 ? 6.926 7.643 13.275 1.00 93.19 198 MET A CA 1
ATOM 1549 C C . MET A 1 198 ? 8.056 8.113 14.187 1.00 93.19 198 MET A C 1
ATOM 1551 O O . MET A 1 198 ? 9.032 7.375 14.351 1.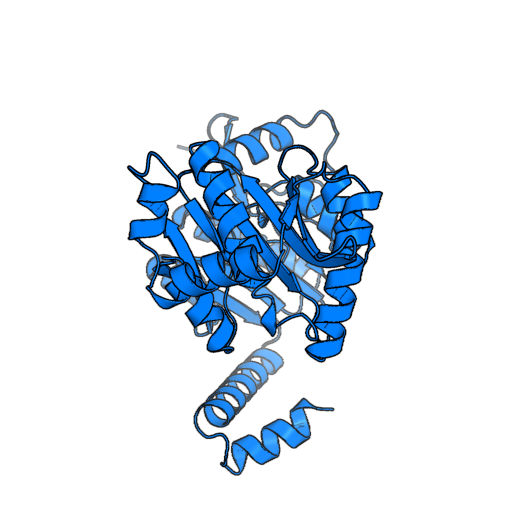00 93.19 198 MET A O 1
ATOM 1555 N N . SER A 1 199 ? 7.905 9.278 14.820 1.00 93.19 199 SER A N 1
ATOM 1556 C CA . SER A 1 199 ? 8.817 9.788 15.846 1.00 93.19 199 SER A CA 1
ATOM 1557 C C . SER A 1 199 ? 8.931 8.792 17.001 1.00 93.19 199 SER A C 1
ATOM 1559 O O . SER A 1 199 ? 10.029 8.328 17.327 1.00 93.19 199 SER A O 1
ATOM 1561 N N . HIS A 1 200 ? 7.790 8.333 17.529 1.00 91.06 200 HIS A N 1
ATOM 1562 C CA . HIS A 1 200 ? 7.759 7.314 18.577 1.00 91.06 200 HIS A CA 1
ATOM 1563 C C . HIS A 1 200 ? 8.436 6.002 18.147 1.00 91.06 200 HIS A C 1
ATOM 1565 O O . HIS A 1 200 ? 9.228 5.419 18.894 1.00 91.06 200 HIS A O 1
ATOM 1571 N N . ASN A 1 201 ? 8.156 5.546 16.923 1.00 87.25 201 ASN A N 1
ATOM 1572 C CA . ASN A 1 201 ? 8.732 4.320 16.368 1.00 87.25 201 ASN A CA 1
ATOM 1573 C C . ASN A 1 201 ? 10.199 4.465 15.929 1.00 87.25 201 ASN A C 1
ATOM 1575 O O . ASN A 1 201 ? 10.791 3.470 15.502 1.00 87.25 201 ASN A O 1
ATOM 1579 N N . LYS A 1 202 ? 10.793 5.663 16.038 1.00 88.56 202 LYS A N 1
ATOM 1580 C CA . LYS A 1 202 ? 12.154 5.980 15.580 1.00 88.56 202 LYS A CA 1
ATOM 1581 C C . LYS A 1 202 ? 12.366 5.577 14.119 1.00 88.56 202 LYS A C 1
ATOM 1583 O O . LYS A 1 202 ? 13.357 4.928 13.777 1.00 88.56 202 LYS A O 1
ATOM 1588 N N . ALA A 1 203 ? 11.389 5.900 13.272 1.00 86.31 203 ALA A N 1
ATOM 1589 C CA . ALA A 1 203 ? 11.459 5.595 11.852 1.00 86.31 203 ALA A CA 1
ATOM 1590 C C . ALA A 1 203 ? 12.696 6.262 11.231 1.00 86.31 203 ALA A C 1
ATOM 1592 O O . ALA A 1 203 ? 12.942 7.447 11.433 1.00 86.31 203 ALA A O 1
ATOM 1593 N N . ALA A 1 204 ? 13.473 5.495 10.465 1.00 82.75 204 ALA A N 1
ATOM 1594 C CA . ALA A 1 204 ? 14.682 6.003 9.814 1.00 82.75 204 ALA A CA 1
ATOM 1595 C C . ALA A 1 204 ? 14.375 6.941 8.634 1.00 82.75 204 ALA 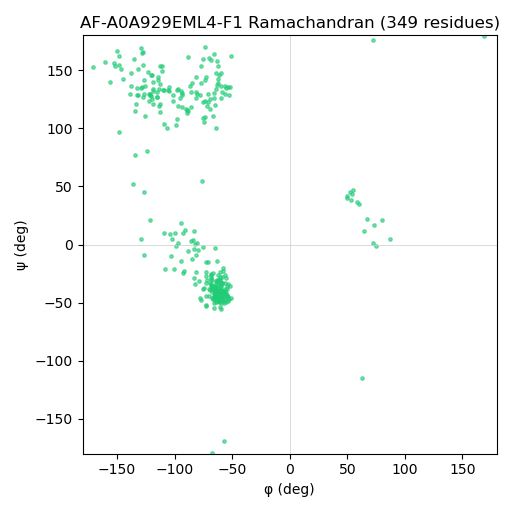A C 1
ATOM 1597 O O . ALA A 1 204 ? 15.213 7.750 8.246 1.00 82.75 204 ALA A O 1
ATOM 1598 N N . HIS A 1 205 ? 13.183 6.810 8.050 1.00 85.19 205 HIS A N 1
ATOM 1599 C CA . HIS A 1 205 ? 12.740 7.576 6.895 1.00 85.19 205 HIS A CA 1
ATOM 1600 C C . HIS A 1 205 ? 11.298 8.007 7.106 1.00 85.19 205 HIS A C 1
ATOM 1602 O O . HIS A 1 205 ? 10.468 7.199 7.530 1.00 85.19 205 HIS A O 1
ATOM 1608 N N . LEU A 1 206 ? 11.020 9.267 6.784 1.00 90.81 206 LEU A N 1
ATOM 1609 C CA . LEU A 1 206 ? 9.683 9.829 6.817 1.00 90.81 206 LEU A CA 1
ATOM 1610 C C . LEU A 1 206 ? 9.198 10.063 5.386 1.00 90.81 206 LEU A C 1
ATOM 1612 O O . LEU A 1 206 ? 9.922 10.610 4.559 1.00 90.81 206 LEU A O 1
ATOM 1616 N N . LEU A 1 207 ? 7.970 9.644 5.107 1.00 92.56 207 LEU A N 1
ATOM 1617 C CA . LEU A 1 207 ? 7.189 10.095 3.969 1.00 92.56 207 LEU A CA 1
ATOM 1618 C C . LEU A 1 207 ? 6.926 11.610 4.070 1.00 92.56 207 LEU A C 1
ATOM 1620 O O . LEU A 1 207 ? 6.632 12.081 5.171 1.00 92.56 207 LEU A O 1
ATOM 1624 N N . PRO A 1 208 ? 7.021 12.351 2.954 1.00 94.44 208 PRO A N 1
ATOM 1625 C CA . PRO A 1 208 ? 6.785 13.793 2.920 1.00 94.44 208 PRO A CA 1
ATOM 1626 C C . PRO A 1 208 ? 5.285 14.130 2.965 1.00 94.44 208 PRO A C 1
ATOM 1628 O O . PRO A 1 208 ? 4.460 13.335 2.513 1.00 94.44 208 PRO A O 1
ATOM 1631 N N . LEU A 1 209 ? 4.919 15.318 3.464 1.00 95.81 209 LEU A N 1
ATOM 1632 C CA . LEU A 1 209 ? 3.526 15.803 3.479 1.00 95.81 209 LEU A CA 1
ATOM 1633 C C . LEU A 1 209 ? 2.945 15.884 2.062 1.00 95.81 209 LEU A C 1
ATOM 1635 O O . LEU A 1 209 ? 1.760 15.628 1.848 1.00 95.81 209 LEU A O 1
ATOM 1639 N N . GLU A 1 210 ? 3.792 16.203 1.091 1.00 95.75 210 GLU A N 1
ATOM 1640 C CA . GLU A 1 210 ? 3.469 16.289 -0.329 1.00 95.75 210 GLU A CA 1
ATOM 1641 C C . GLU A 1 210 ? 2.881 14.973 -0.851 1.00 95.75 210 GLU A C 1
ATOM 1643 O O . GLU A 1 210 ? 1.976 15.006 -1.676 1.00 95.75 210 GLU A O 1
ATOM 1648 N N . LEU A 1 211 ? 3.311 13.820 -0.318 1.00 95.38 211 LEU A N 1
ATOM 1649 C CA . LEU A 1 211 ? 2.724 12.523 -0.671 1.00 95.38 211 LEU A CA 1
ATOM 1650 C C . LEU A 1 211 ? 1.264 12.440 -0.220 1.00 95.38 211 LEU A C 1
ATOM 1652 O O . LEU A 1 211 ? 0.405 12.000 -0.975 1.00 95.38 211 LEU A O 1
ATOM 1656 N N . PHE A 1 212 ? 0.979 12.881 1.004 1.00 96.19 212 PHE A N 1
ATOM 1657 C CA . PHE A 1 212 ? -0.371 12.854 1.561 1.00 96.19 212 PHE A CA 1
ATOM 1658 C C . PHE A 1 212 ? -1.286 13.796 0.787 1.00 96.19 212 PHE A C 1
ATOM 1660 O O . PHE A 1 212 ? -2.377 13.390 0.411 1.00 96.19 212 PHE A O 1
ATOM 1667 N N . LYS A 1 213 ? -0.833 15.019 0.489 1.00 94.69 213 LYS A N 1
ATOM 1668 C CA . LYS A 1 213 ? -1.603 15.982 -0.313 1.00 94.69 213 LYS A CA 1
ATOM 1669 C C . LYS A 1 213 ? -1.865 15.473 -1.731 1.00 94.69 213 LYS A C 1
ATOM 1671 O O . LYS A 1 213 ? -3.008 15.518 -2.173 1.00 94.69 213 LYS A O 1
ATOM 1676 N N . ALA A 1 214 ? -0.846 14.916 -2.389 1.00 95.06 214 ALA A N 1
ATOM 1677 C CA . ALA A 1 214 ? -0.979 14.347 -3.727 1.00 95.06 214 ALA A CA 1
ATOM 1678 C C . ALA A 1 214 ? -1.991 13.188 -3.765 1.00 95.06 214 ALA A C 1
ATOM 1680 O O . ALA A 1 214 ? -2.725 13.054 -4.735 1.00 95.06 214 ALA A O 1
ATOM 1681 N N . ILE A 1 215 ? -2.102 12.383 -2.703 1.00 95.38 215 ILE A N 1
ATOM 1682 C CA . ILE A 1 215 ? -3.146 11.350 -2.615 1.00 95.38 215 ILE A CA 1
ATOM 1683 C C . ILE A 1 215 ? -4.552 11.965 -2.718 1.00 95.38 215 ILE A C 1
ATOM 1685 O O . ILE A 1 215 ? -5.369 11.477 -3.492 1.00 95.38 215 ILE A O 1
ATOM 1689 N N . GLY A 1 216 ? -4.833 13.044 -1.983 1.00 94.44 216 GLY A N 1
ATOM 1690 C CA . GLY A 1 216 ? -6.140 13.714 -2.044 1.00 94.44 216 GLY A CA 1
ATOM 1691 C C . GLY A 1 216 ? -6.414 14.422 -3.365 1.00 94.44 216 GLY A C 1
ATOM 1692 O O . GLY A 1 216 ? -7.564 14.532 -3.771 1.00 94.44 216 GLY A O 1
ATOM 1693 N N . GLU A 1 217 ? -5.366 14.893 -4.036 1.00 94.38 217 GLU A N 1
ATOM 1694 C CA . GLU A 1 217 ? -5.470 15.580 -5.324 1.00 94.38 217 GLU A CA 1
ATOM 1695 C C . GLU A 1 217 ? -5.696 14.606 -6.484 1.00 94.38 217 GLU A C 1
ATOM 1697 O O . GLU A 1 217 ? -6.594 14.808 -7.299 1.00 94.38 217 GLU A O 1
ATOM 1702 N N . PHE A 1 218 ? -4.903 13.534 -6.548 1.00 94.62 218 PHE A N 1
ATOM 1703 C CA . PHE A 1 218 ? -4.900 12.611 -7.682 1.00 94.62 218 PHE A CA 1
ATOM 1704 C C . PHE A 1 218 ? -5.836 11.414 -7.502 1.00 94.62 218 PHE A C 1
ATOM 1706 O O . PHE A 1 218 ? -6.273 10.849 -8.498 1.00 94.62 218 PHE A O 1
ATOM 1713 N N . LEU A 1 219 ? -6.161 11.022 -6.265 1.00 94.44 219 LEU A N 1
ATOM 1714 C CA . LEU A 1 219 ? -7.044 9.887 -5.960 1.00 94.44 219 LEU A CA 1
ATOM 1715 C C . LEU A 1 219 ? -8.215 10.267 -5.027 1.00 94.44 219 LEU A C 1
ATOM 1717 O O . LEU A 1 219 ? -8.493 9.529 -4.078 1.00 94.44 219 LEU A O 1
ATOM 1721 N N .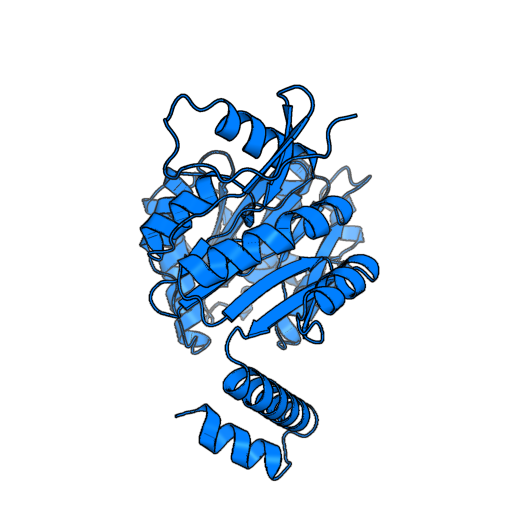 PRO A 1 220 ? -8.935 11.389 -5.237 1.00 93.50 220 PRO A N 1
ATOM 1722 C CA . PRO A 1 220 ? -9.997 11.814 -4.321 1.00 93.50 220 PRO A CA 1
ATOM 1723 C C . PRO A 1 220 ? -11.169 10.825 -4.250 1.00 93.50 220 PRO A C 1
ATOM 1725 O O . PRO A 1 220 ? -11.777 10.686 -3.190 1.00 93.50 220 PRO A O 1
ATOM 1728 N N . GLY A 1 221 ? -11.489 10.151 -5.362 1.00 93.06 221 GLY A N 1
ATOM 1729 C CA . GLY A 1 221 ? -12.572 9.164 -5.444 1.00 93.06 221 GLY A CA 1
ATOM 1730 C C . GLY A 1 221 ? -12.203 7.801 -4.858 1.00 93.06 221 GLY A C 1
ATOM 1731 O O . GLY A 1 221 ? -13.052 7.145 -4.263 1.00 93.06 221 GLY A O 1
ATOM 1732 N N . ASP A 1 222 ? -10.927 7.429 -4.954 1.00 94.31 222 ASP A N 1
ATOM 1733 C CA . ASP A 1 222 ? -10.419 6.126 -4.515 1.00 94.31 222 ASP A CA 1
ATOM 1734 C C . ASP A 1 222 ? -9.811 6.180 -3.107 1.00 94.31 222 ASP A C 1
ATOM 1736 O O . ASP A 1 222 ? -9.304 5.178 -2.614 1.00 94.31 222 ASP A O 1
ATOM 1740 N N . THR A 1 223 ? -9.824 7.338 -2.436 1.00 96.56 223 THR A N 1
ATOM 1741 C CA . THR A 1 223 ? -9.224 7.516 -1.107 1.00 96.56 223 THR A CA 1
ATOM 1742 C C . THR A 1 223 ? -10.281 7.703 -0.030 1.00 96.56 223 THR A C 1
ATOM 1744 O O . THR A 1 223 ? -11.153 8.570 -0.105 1.00 96.56 223 THR A O 1
ATOM 1747 N N . LYS A 1 224 ? -10.121 6.970 1.073 1.00 97.56 224 LYS A N 1
ATOM 1748 C CA . LYS A 1 224 ? -10.862 7.189 2.316 1.00 97.56 224 LYS A CA 1
ATOM 1749 C C . LYS A 1 224 ? -9.914 7.532 3.454 1.00 97.56 224 LYS A C 1
ATOM 1751 O O . LYS A 1 224 ? -8.875 6.899 3.622 1.00 97.56 224 LYS A O 1
ATOM 1756 N N . ILE A 1 225 ? -10.306 8.483 4.295 1.00 97.94 225 ILE A N 1
ATOM 1757 C CA . ILE A 1 225 ? -9.596 8.787 5.541 1.00 97.94 225 ILE A CA 1
ATOM 1758 C C . ILE A 1 225 ? -10.502 8.436 6.705 1.00 97.94 225 ILE A C 1
ATOM 1760 O O . ILE A 1 225 ? -11.706 8.679 6.661 1.00 97.94 225 ILE A O 1
ATOM 1764 N N . PHE A 1 226 ? -9.919 7.882 7.759 1.00 98.62 226 PHE A N 1
ATOM 1765 C CA . PHE A 1 226 ? -10.580 7.690 9.039 1.00 98.62 226 PHE A CA 1
ATOM 1766 C C . PHE A 1 226 ? -9.780 8.413 10.111 1.00 98.62 226 PHE A C 1
ATOM 1768 O O . PHE A 1 226 ? -8.593 8.144 10.279 1.00 98.62 226 PHE A O 1
ATOM 1775 N N . LEU A 1 227 ? -10.433 9.313 10.836 1.00 98.62 227 LEU A N 1
ATOM 1776 C CA . LEU A 1 227 ? -9.862 10.103 11.920 1.00 98.62 227 LEU A CA 1
ATOM 1777 C C . LEU A 1 227 ? -10.500 9.657 13.237 1.00 98.62 227 LEU A C 1
ATOM 1779 O O . LEU A 1 227 ? -11.722 9.695 13.380 1.00 98.62 227 LEU A O 1
ATOM 1783 N N . ALA A 1 228 ? -9.683 9.191 14.181 1.00 98.62 228 ALA A N 1
ATOM 1784 C CA . ALA A 1 228 ? -10.128 8.767 15.501 1.00 98.62 228 ALA A CA 1
ATOM 1785 C C . ALA A 1 228 ? -9.983 9.907 16.511 1.00 98.62 228 ALA A C 1
ATOM 1787 O O . ALA A 1 228 ? -8.887 10.438 16.696 1.00 98.62 228 ALA A O 1
ATOM 1788 N N . GLU A 1 229 ? -11.070 10.229 17.203 1.00 98.44 229 GLU A N 1
ATOM 1789 C CA . GLU A 1 229 ? -11.148 11.301 18.192 1.00 98.44 229 GLU A CA 1
ATOM 1790 C C . GLU A 1 229 ? -11.547 10.764 19.572 1.00 98.44 229 GLU A C 1
ATOM 1792 O O . GLU A 1 229 ? -12.368 9.848 19.680 1.00 98.44 229 GLU A O 1
ATOM 1797 N N . ARG A 1 230 ? -11.009 11.374 20.631 1.00 98.06 230 ARG A N 1
ATOM 1798 C CA . ARG A 1 230 ? -11.451 11.197 22.024 1.00 98.06 230 ARG A CA 1
ATOM 1799 C C . ARG A 1 230 ? -11.437 12.557 22.704 1.00 98.06 230 ARG A C 1
ATOM 1801 O O . ARG A 1 230 ? -10.442 13.264 22.606 1.00 98.06 230 ARG A O 1
ATOM 1808 N N . GLU A 1 231 ? -12.536 12.922 23.365 1.00 96.12 231 GLU A N 1
ATOM 1809 C CA . GLU A 1 231 ? -12.648 14.198 24.100 1.00 96.12 231 GLU A CA 1
ATOM 1810 C C . GLU A 1 231 ? -12.300 15.424 23.222 1.00 96.12 231 GLU A C 1
ATOM 1812 O O . GLU A 1 231 ? -11.629 16.354 23.653 1.00 96.12 231 GLU A O 1
ATOM 1817 N N . GLY A 1 232 ? -12.711 15.399 21.947 1.00 95.25 232 GLY A N 1
ATOM 1818 C CA . GLY A 1 232 ? -12.435 16.466 20.973 1.00 95.25 232 GLY A CA 1
ATOM 1819 C C . GLY A 1 232 ? -10.999 16.506 20.433 1.00 95.25 232 GLY A C 1
ATOM 1820 O O . GLY A 1 232 ? -10.697 17.326 19.570 1.00 95.25 232 GLY A O 1
ATOM 1821 N N . LYS A 1 233 ? -10.111 15.616 20.892 1.00 97.12 233 LYS A N 1
ATOM 1822 C CA . LYS A 1 233 ? -8.728 15.508 20.421 1.00 97.12 233 LYS A CA 1
ATOM 1823 C C . LYS A 1 233 ? -8.597 14.420 19.358 1.00 97.12 233 LYS A C 1
ATOM 1825 O O . LYS A 1 233 ? -9.045 13.294 19.567 1.00 97.12 233 LYS A O 1
ATOM 1830 N N . LEU A 1 234 ? -7.907 14.728 18.260 1.00 98.25 234 LEU A N 1
ATOM 1831 C CA . LEU A 1 234 ? -7.476 13.738 17.273 1.00 98.25 234 LEU A CA 1
ATOM 1832 C C . LEU A 1 234 ? -6.359 12.861 17.861 1.00 98.25 234 LEU A C 1
ATOM 1834 O O . LEU A 1 234 ? -5.319 13.365 18.284 1.00 98.25 234 LEU A O 1
ATOM 1838 N N . ILE A 1 235 ? -6.576 11.549 17.887 1.00 98.31 235 ILE A N 1
ATOM 1839 C CA . ILE A 1 235 ? -5.680 10.579 18.540 1.00 98.31 235 ILE A CA 1
ATOM 1840 C C . ILE A 1 235 ? -5.241 9.430 17.630 1.00 98.31 235 ILE A C 1
ATOM 1842 O O . ILE A 1 235 ? -4.367 8.641 17.997 1.00 98.31 235 ILE A O 1
ATOM 1846 N N . GLY A 1 236 ? -5.840 9.319 16.447 1.00 98.50 236 GLY A N 1
ATOM 1847 C CA . GLY A 1 236 ? -5.500 8.304 15.462 1.00 98.50 236 GLY A CA 1
ATOM 1848 C C . GLY A 1 236 ? -5.965 8.681 14.069 1.00 98.50 236 GLY A C 1
ATOM 1849 O O . GLY A 1 236 ? -6.899 9.462 13.910 1.00 98.50 236 GLY A O 1
ATOM 1850 N N . ALA A 1 237 ? -5.329 8.096 13.065 1.00 98.50 237 ALA A N 1
ATOM 1851 C CA . ALA A 1 237 ? -5.727 8.245 11.678 1.00 98.50 237 ALA A CA 1
ATOM 1852 C C . ALA A 1 237 ? -5.399 6.981 10.876 1.00 98.50 237 ALA A C 1
ATOM 1854 O O . ALA A 1 237 ? -4.473 6.238 11.206 1.00 98.50 237 ALA A O 1
ATOM 1855 N N . THR A 1 238 ? -6.129 6.737 9.797 1.00 97.62 238 THR A N 1
ATOM 1856 C CA . THR A 1 238 ? -5.699 5.821 8.737 1.00 97.62 238 THR A CA 1
ATOM 1857 C C . THR A 1 238 ? -6.194 6.319 7.387 1.00 97.62 238 THR A C 1
ATOM 1859 O O . THR A 1 238 ? -7.220 6.994 7.307 1.00 97.62 238 THR A O 1
ATOM 1862 N N . ILE A 1 239 ? -5.437 5.995 6.345 1.00 97.06 239 ILE A N 1
ATOM 1863 C CA . ILE A 1 239 ? -5.776 6.251 4.948 1.00 97.06 239 ILE A CA 1
ATOM 1864 C C . ILE A 1 239 ? -5.974 4.888 4.297 1.00 97.06 239 ILE A C 1
ATOM 1866 O O . ILE A 1 239 ? -5.184 3.965 4.526 1.00 97.06 239 ILE A O 1
ATOM 1870 N N . CYS A 1 240 ? -7.052 4.760 3.542 1.00 96.81 240 CYS A N 1
ATOM 1871 C CA . CYS A 1 240 ? -7.415 3.550 2.828 1.00 96.81 240 CYS A CA 1
ATOM 1872 C C . CYS A 1 240 ? -7.670 3.871 1.359 1.00 96.81 240 CYS A C 1
ATOM 1874 O O . CYS A 1 240 ? -8.060 4.995 1.040 1.00 96.81 240 CYS A O 1
ATOM 1876 N N . PHE A 1 241 ? -7.485 2.872 0.505 1.00 95.50 241 PHE A N 1
ATOM 1877 C CA . PHE A 1 241 ? -7.731 2.971 -0.925 1.00 95.50 241 PHE A CA 1
ATOM 1878 C C . PHE A 1 241 ? -8.811 1.983 -1.355 1.00 95.50 241 PHE A C 1
ATOM 1880 O O . PHE A 1 241 ? -8.771 0.824 -0.944 1.00 95.50 241 PHE A O 1
ATOM 1887 N N . ASP A 1 242 ? -9.764 2.449 -2.149 1.00 94.25 242 ASP A N 1
ATOM 1888 C CA . ASP A 1 242 ? -10.911 1.697 -2.651 1.00 94.25 242 ASP A CA 1
ATOM 1889 C C . ASP A 1 242 ? -10.687 1.386 -4.133 1.00 94.25 242 ASP A C 1
ATOM 1891 O O . ASP A 1 242 ? -10.806 2.269 -4.978 1.00 94.25 242 ASP A O 1
ATOM 1895 N N . VAL A 1 243 ? -10.248 0.161 -4.445 1.00 91.69 243 VAL A N 1
ATOM 1896 C CA . VAL A 1 243 ? -9.865 -0.226 -5.812 1.00 91.69 243 VAL A CA 1
ATOM 1897 C C . VAL A 1 243 ? -10.466 -1.582 -6.166 1.00 91.69 243 VAL A C 1
ATOM 1899 O O . VAL A 1 243 ? -10.108 -2.623 -5.607 1.00 91.69 243 VAL A O 1
ATOM 1902 N N . GLY A 1 244 ? -11.376 -1.584 -7.142 1.00 90.00 244 GLY A N 1
ATOM 1903 C CA . GLY A 1 244 ? -12.063 -2.796 -7.587 1.00 90.00 244 GLY A CA 1
ATOM 1904 C C . GLY A 1 244 ? -12.909 -3.401 -6.464 1.00 90.00 244 GLY A C 1
ATOM 1905 O O . GLY A 1 244 ? -13.871 -2.795 -6.016 1.00 90.00 244 GLY A O 1
ATOM 1906 N N . GLU A 1 245 ? -12.552 -4.604 -6.007 1.00 92.44 245 GLU A N 1
ATOM 1907 C CA . GLU A 1 245 ? -13.236 -5.278 -4.886 1.00 92.44 245 GLU A CA 1
ATOM 1908 C C . GLU A 1 245 ? -12.457 -5.196 -3.561 1.00 92.44 245 GLU A C 1
ATOM 1910 O O . GLU A 1 245 ? -12.843 -5.829 -2.569 1.00 92.44 245 GLU A O 1
ATOM 1915 N N . THR A 1 246 ? -11.339 -4.464 -3.538 1.00 92.38 246 THR A N 1
ATOM 1916 C CA . THR A 1 246 ? -10.396 -4.452 -2.419 1.00 92.38 246 THR A CA 1
ATOM 1917 C C . THR A 1 246 ? -10.335 -3.079 -1.766 1.00 92.38 246 THR A C 1
ATOM 1919 O O . THR A 1 246 ? -10.026 -2.080 -2.409 1.00 92.38 246 THR A O 1
ATOM 1922 N N . PHE A 1 247 ? -10.536 -3.056 -0.448 1.00 95.75 247 PHE A N 1
ATOM 1923 C CA . PHE A 1 247 ? -10.266 -1.896 0.391 1.00 95.75 247 PHE A CA 1
ATOM 1924 C C . PHE A 1 247 ? -8.916 -2.049 1.089 1.00 95.75 247 PHE A C 1
ATOM 1926 O O . PHE A 1 247 ? -8.783 -2.797 2.067 1.00 95.75 247 PHE A O 1
ATOM 1933 N N . THR A 1 248 ? -7.897 -1.358 0.593 1.00 94.62 248 THR A N 1
ATOM 1934 C CA . THR A 1 248 ? -6.538 -1.456 1.126 1.00 94.62 248 THR A CA 1
ATOM 1935 C C . THR A 1 248 ? -6.329 -0.453 2.251 1.00 94.62 248 THR A C 1
ATOM 1937 O O . THR A 1 248 ? -6.294 0.753 2.029 1.00 94.62 248 THR A O 1
ATOM 1940 N N . LEU A 1 249 ? -6.117 -0.944 3.470 1.00 94.38 249 LEU A N 1
ATOM 1941 C CA . LEU A 1 249 ? -5.644 -0.157 4.604 1.00 94.38 249 LEU A CA 1
ATOM 1942 C C . LEU A 1 249 ? -4.147 0.100 4.423 1.00 94.38 249 LEU A C 1
ATOM 1944 O O . LEU A 1 249 ? -3.330 -0.807 4.604 1.00 94.38 249 LEU A O 1
ATOM 1948 N N . TRP A 1 250 ? -3.775 1.345 4.112 1.00 92.25 250 TRP A N 1
ATOM 1949 C CA . TRP A 1 250 ? -2.376 1.690 3.858 1.00 92.25 250 TRP A CA 1
ATOM 1950 C C . TRP A 1 250 ? -1.535 1.538 5.126 1.00 92.25 250 TRP A C 1
ATOM 1952 O O . TRP A 1 250 ? -0.541 0.811 5.159 1.00 92.25 250 TRP A O 1
ATOM 1962 N N . THR A 1 251 ? -1.957 2.201 6.205 1.00 87.94 251 THR A N 1
ATOM 1963 C CA . THR A 1 251 ? -1.369 2.058 7.543 1.00 87.94 251 THR A CA 1
ATOM 1964 C C . THR A 1 251 ? -2.222 2.779 8.592 1.00 87.94 251 THR A C 1
ATOM 1966 O O . THR A 1 251 ? -2.917 3.748 8.290 1.00 87.94 251 THR A O 1
ATOM 1969 N N . ILE A 1 252 ? -2.172 2.307 9.841 1.00 93.81 252 ILE A N 1
ATOM 1970 C CA . ILE A 1 252 ? -2.791 2.965 11.000 1.00 93.81 252 ILE A CA 1
ATOM 1971 C C . ILE A 1 252 ? -1.736 3.784 11.745 1.00 93.81 252 ILE A C 1
ATOM 1973 O O . ILE A 1 252 ? -0.665 3.274 12.083 1.00 93.81 252 ILE A O 1
ATOM 1977 N N . PHE A 1 253 ? -2.094 5.022 12.062 1.00 94.81 253 PHE A N 1
ATOM 1978 C CA . PHE A 1 253 ? -1.346 5.948 12.901 1.00 94.81 253 PHE A CA 1
ATOM 1979 C C . PHE A 1 253 ? -2.120 6.198 14.194 1.00 94.81 253 PHE A C 1
ATOM 1981 O O . PHE A 1 253 ? -3.344 6.342 14.169 1.00 94.81 253 PHE A O 1
ATOM 1988 N N . ALA A 1 254 ? -1.428 6.233 15.329 1.00 96.25 254 ALA A N 1
ATOM 1989 C CA . ALA A 1 254 ? -2.051 6.473 16.627 1.00 96.25 254 ALA A CA 1
ATOM 1990 C C . ALA A 1 254 ? -1.040 7.036 17.625 1.00 96.25 254 ALA A C 1
ATOM 1992 O O . ALA A 1 254 ? 0.097 6.561 17.696 1.00 96.25 254 ALA A O 1
ATOM 1993 N N . LEU A 1 255 ? -1.488 7.998 18.434 1.00 96.56 255 LEU A N 1
ATOM 1994 C CA . LEU A 1 255 ? -0.688 8.557 19.521 1.00 96.56 255 LEU A CA 1
ATOM 1995 C C . LEU A 1 255 ? -0.396 7.477 20.570 1.00 96.56 255 LEU A C 1
ATOM 1997 O O . LEU A 1 255 ? -1.286 6.722 20.980 1.00 96.56 255 LEU A O 1
ATOM 2001 N N . ILE A 1 256 ? 0.857 7.382 21.014 1.00 93.38 256 ILE A N 1
ATOM 2002 C CA . ILE A 1 256 ? 1.278 6.313 21.927 1.00 93.38 256 ILE A CA 1
ATOM 2003 C C . ILE A 1 256 ? 0.665 6.477 23.321 1.00 93.38 256 ILE A C 1
ATOM 2005 O O . ILE A 1 256 ? 0.325 5.482 23.972 1.00 93.38 256 ILE A O 1
ATOM 2009 N N . GLU A 1 257 ? 0.458 7.717 23.757 1.00 94.69 257 GLU A N 1
ATOM 2010 C CA . GLU A 1 257 ? -0.179 8.077 25.028 1.00 94.69 257 GLU A CA 1
ATOM 2011 C C . GLU A 1 257 ? -1.614 7.529 25.092 1.00 94.69 257 GLU A C 1
ATOM 2013 O O . GLU A 1 257 ? -2.114 7.155 26.153 1.00 94.69 257 GLU A O 1
ATOM 2018 N N . GLU A 1 258 ? -2.239 7.368 23.925 1.00 95.62 258 GLU A N 1
ATOM 2019 C CA . GLU A 1 258 ? -3.614 6.909 23.737 1.00 95.62 258 GLU A CA 1
ATOM 2020 C C . GLU A 1 258 ? -3.706 5.391 23.529 1.00 95.62 258 GLU A C 1
ATOM 2022 O O . GLU A 1 258 ? -4.771 4.836 23.252 1.00 95.62 258 GLU A O 1
ATOM 2027 N N . ARG A 1 259 ? -2.609 4.648 23.731 1.00 91.00 259 ARG A N 1
ATOM 2028 C CA . ARG A 1 259 ? -2.587 3.183 23.570 1.00 91.00 259 ARG A CA 1
ATOM 2029 C C . ARG A 1 259 ? -3.659 2.472 24.404 1.00 91.00 259 ARG A C 1
ATOM 2031 O O . ARG A 1 259 ? -4.212 1.464 23.959 1.00 91.00 259 ARG A O 1
ATOM 2038 N N . LYS A 1 260 ? -3.959 2.973 25.609 1.00 94.69 260 LYS A N 1
ATOM 2039 C CA . LYS A 1 260 ? -5.003 2.413 26.489 1.00 94.69 260 LYS A CA 1
ATOM 2040 C C . LYS A 1 260 ? -6.423 2.702 25.991 1.00 94.69 260 LYS A C 1
ATOM 2042 O O . LYS A 1 260 ? -7.345 2.017 26.424 1.00 94.69 260 LYS A O 1
ATOM 2047 N N . ALA A 1 261 ? -6.597 3.641 25.062 1.00 96.62 261 ALA A N 1
ATOM 2048 C CA . ALA A 1 261 ? -7.871 3.938 24.417 1.00 96.62 261 ALA A CA 1
ATOM 2049 C C . ALA A 1 261 ? -8.222 2.943 23.291 1.00 96.62 261 ALA A C 1
ATOM 2051 O O . ALA A 1 261 ? -9.328 2.985 22.769 1.00 96.62 261 ALA A O 1
ATOM 2052 N N . PHE A 1 262 ? -7.332 2.000 22.943 1.00 96.56 262 PHE A N 1
ATOM 2053 C CA . PHE A 1 262 ? -7.568 0.994 21.893 1.00 96.56 262 PHE A CA 1
ATOM 2054 C C . PHE A 1 262 ? -7.875 1.609 20.511 1.00 96.56 262 PHE A C 1
ATOM 2056 O O . PHE A 1 262 ? -8.650 1.053 19.732 1.00 96.56 262 PHE A O 1
ATOM 2063 N N . VAL A 1 263 ? -7.218 2.727 20.181 1.00 97.31 263 VAL A N 1
ATOM 2064 C CA . VAL A 1 263 ? -7.398 3.482 18.924 1.00 97.31 263 VAL A CA 1
ATOM 2065 C C . VAL A 1 263 ? -7.285 2.593 17.684 1.00 97.31 263 VAL A C 1
ATOM 2067 O O . VAL A 1 263 ? -8.162 2.613 16.825 1.00 97.31 263 VAL A O 1
ATOM 2070 N N . ASN A 1 264 ? -6.271 1.724 17.627 1.00 95.69 264 ASN A N 1
ATOM 2071 C CA . ASN A 1 264 ? -6.091 0.814 16.493 1.00 95.69 264 ASN A CA 1
ATOM 2072 C C . ASN A 1 264 ? -7.304 -0.104 16.291 1.00 95.69 264 ASN A C 1
ATOM 2074 O O . ASN A 1 264 ? -7.699 -0.342 15.157 1.00 95.69 264 ASN A O 1
ATOM 2078 N N . ASN A 1 265 ? -7.913 -0.618 17.368 1.00 97.06 265 ASN A N 1
ATOM 2079 C CA . ASN A 1 265 ? -9.108 -1.457 17.260 1.00 97.06 265 ASN A CA 1
ATOM 2080 C C . ASN A 1 265 ? -10.310 -0.669 16.731 1.00 97.06 265 ASN A C 1
ATOM 2082 O O . ASN A 1 265 ? -11.087 -1.227 15.960 1.00 97.06 265 ASN A O 1
ATOM 2086 N N . ALA A 1 266 ? -10.454 0.602 17.118 1.00 98.00 266 ALA A N 1
ATOM 2087 C CA . ALA A 1 266 ? -11.497 1.474 16.586 1.00 98.00 266 ALA A CA 1
ATOM 2088 C C . ALA A 1 266 ? -11.306 1.724 15.080 1.00 98.00 266 ALA A C 1
ATOM 2090 O O . ALA A 1 266 ? -12.261 1.594 14.321 1.00 98.00 266 ALA A O 1
ATOM 2091 N N . LEU A 1 267 ? -10.072 1.990 14.638 1.00 98.31 267 LEU A N 1
ATOM 2092 C CA . LEU A 1 267 ? -9.763 2.209 13.221 1.00 98.31 267 LEU A CA 1
ATOM 2093 C C . LEU A 1 267 ? -9.953 0.935 12.381 1.00 98.31 267 LEU A C 1
ATOM 2095 O O . LEU A 1 267 ? -10.644 0.989 11.371 1.00 98.31 267 LEU A O 1
ATOM 2099 N N . TYR A 1 268 ? -9.453 -0.231 12.820 1.00 97.75 268 TYR A N 1
ATOM 2100 C CA . TYR A 1 268 ? -9.741 -1.507 12.135 1.00 97.75 268 TYR A CA 1
ATOM 2101 C C . TYR A 1 268 ? -11.249 -1.779 12.046 1.00 97.75 268 TYR A C 1
ATOM 2103 O O . TYR A 1 268 ? -11.734 -2.236 11.016 1.00 97.75 268 TYR A O 1
ATOM 2111 N N . CYS A 1 269 ? -11.993 -1.502 13.121 1.00 97.56 269 CYS A N 1
ATOM 2112 C CA . CYS A 1 269 ? -13.446 -1.639 13.141 1.00 97.56 269 CYS A CA 1
ATOM 2113 C C . CYS A 1 269 ? -14.103 -0.754 12.075 1.00 97.56 269 CYS A C 1
ATOM 2115 O O . CYS A 1 269 ? -14.929 -1.262 11.330 1.00 97.56 269 CYS A O 1
ATOM 2117 N N . ALA A 1 270 ? -13.716 0.522 11.986 1.00 98.44 270 ALA A N 1
ATOM 2118 C CA . ALA A 1 270 ? -14.275 1.468 11.021 1.00 98.44 270 ALA A CA 1
ATOM 2119 C C . ALA A 1 270 ? -13.952 1.091 9.565 1.00 98.44 270 ALA A C 1
ATOM 2121 O O . ALA A 1 270 ? -14.837 1.136 8.717 1.00 98.44 270 ALA A O 1
ATOM 2122 N N . VAL A 1 271 ? -12.720 0.651 9.288 1.00 98.38 271 VAL A N 1
ATOM 2123 C CA . VAL A 1 271 ? -12.311 0.197 7.946 1.00 98.38 271 VAL A CA 1
ATOM 2124 C C . VAL A 1 271 ? -13.121 -1.024 7.506 1.00 98.38 271 VAL A C 1
ATOM 2126 O O . VAL A 1 271 ? -13.628 -1.059 6.389 1.00 98.38 271 VAL A O 1
ATOM 2129 N N . ILE A 1 272 ? -13.268 -2.027 8.378 1.00 98.38 272 ILE A N 1
ATOM 2130 C CA . ILE A 1 272 ? -13.995 -3.257 8.030 1.00 98.38 272 ILE A CA 1
ATOM 2131 C C . ILE A 1 272 ? -15.500 -2.990 7.899 1.00 98.38 272 ILE A C 1
ATOM 2133 O O . ILE A 1 272 ? -16.139 -3.545 7.012 1.00 98.38 272 ILE A O 1
ATOM 2137 N N . ASP A 1 273 ? -16.067 -2.144 8.761 1.00 98.31 273 ASP A N 1
ATOM 2138 C CA . ASP A 1 273 ? -17.475 -1.740 8.681 1.00 98.31 273 ASP A CA 1
ATOM 2139 C C . ASP A 1 273 ? -17.777 -0.995 7.373 1.00 98.31 273 ASP A C 1
ATOM 2141 O O . ASP A 1 273 ? -18.764 -1.300 6.703 1.00 98.31 273 ASP A O 1
ATOM 2145 N N . TYR A 1 274 ? -16.877 -0.097 6.952 1.00 98.19 274 TYR A N 1
ATOM 2146 C CA . TYR A 1 274 ? -16.962 0.568 5.653 1.00 98.19 274 TYR A CA 1
ATOM 2147 C C . TYR A 1 274 ? -16.942 -0.437 4.499 1.00 98.19 274 TYR A C 1
ATOM 2149 O O . TYR A 1 274 ? -17.831 -0.399 3.652 1.00 98.19 274 TYR A O 1
ATOM 2157 N N . ALA A 1 275 ? -15.975 -1.358 4.483 1.00 97.62 275 ALA A N 1
ATOM 2158 C CA . ALA A 1 275 ? -15.853 -2.335 3.404 1.00 97.62 275 ALA A CA 1
ATOM 2159 C C . ALA A 1 275 ? -17.104 -3.217 3.275 1.00 97.62 275 ALA A C 1
ATOM 2161 O O . ALA A 1 275 ? -17.624 -3.393 2.177 1.00 97.62 275 ALA A O 1
ATOM 2162 N N . VAL A 1 276 ? -17.646 -3.695 4.401 1.00 98.06 276 VAL A N 1
ATOM 2163 C CA . VAL A 1 276 ? -18.891 -4.478 4.401 1.00 98.06 276 VAL A CA 1
ATOM 2164 C C . VAL A 1 276 ? -20.080 -3.643 3.921 1.00 98.06 276 VAL A C 1
ATOM 2166 O O . VAL A 1 276 ? -20.883 -4.126 3.128 1.00 98.06 276 VAL A O 1
ATOM 2169 N N . SER A 1 277 ? -20.192 -2.394 4.375 1.00 97.25 277 SER A N 1
ATOM 2170 C CA . SER A 1 277 ? -21.310 -1.511 4.010 1.00 97.25 277 SER A CA 1
ATOM 2171 C C . SER A 1 277 ? -21.316 -1.128 2.528 1.00 97.25 277 SER A C 1
ATOM 2173 O O . SER A 1 277 ? -22.376 -0.825 1.991 1.00 97.25 277 SER A O 1
ATOM 2175 N N . ASN A 1 278 ? -20.155 -1.170 1.868 1.00 96.31 278 ASN A N 1
ATOM 2176 C CA . ASN A 1 278 ? -20.007 -0.893 0.436 1.00 96.31 278 ASN A CA 1
ATOM 2177 C C . ASN A 1 278 ? -19.915 -2.170 -0.415 1.00 96.31 278 ASN A C 1
ATOM 2179 O O . ASN A 1 278 ? -19.620 -2.093 -1.602 1.00 96.31 278 ASN A O 1
ATOM 2183 N N . GLY A 1 279 ? -20.170 -3.348 0.167 1.00 95.88 279 GLY A N 1
ATOM 2184 C CA . GLY A 1 279 ? -20.183 -4.611 -0.576 1.00 95.88 279 GLY A CA 1
ATOM 2185 C C . GLY A 1 279 ? -18.818 -5.042 -1.120 1.00 95.88 279 GLY A C 1
ATOM 2186 O O . GLY A 1 279 ? -18.765 -5.828 -2.062 1.00 95.88 279 GLY A O 1
ATOM 2187 N N . LEU A 1 280 ? -17.721 -4.547 -0.540 1.00 95.38 280 LEU A N 1
ATOM 2188 C CA . LEU A 1 280 ? -16.367 -4.903 -0.958 1.00 95.38 280 LEU A CA 1
ATOM 2189 C C . LEU A 1 280 ? -16.022 -6.321 -0.497 1.00 95.38 280 LEU A C 1
ATOM 2191 O O . LEU A 1 280 ? -16.369 -6.742 0.613 1.00 95.38 280 LEU A O 1
ATOM 2195 N N . ARG A 1 281 ? -15.303 -7.063 -1.342 1.00 95.00 281 ARG A N 1
ATOM 2196 C CA . ARG A 1 281 ? -14.956 -8.465 -1.080 1.00 95.00 281 ARG A CA 1
ATOM 2197 C C . ARG A 1 281 ? -13.747 -8.607 -0.172 1.00 95.00 281 ARG A C 1
ATOM 2199 O O . ARG A 1 281 ? -13.688 -9.548 0.617 1.00 95.00 281 ARG A O 1
ATOM 2206 N N . TYR A 1 282 ? -12.779 -7.702 -0.261 1.00 95.00 282 TYR A N 1
ATOM 2207 C CA . TYR A 1 282 ? -11.524 -7.822 0.471 1.00 95.00 282 TYR A CA 1
ATOM 2208 C C . TYR A 1 282 ? -11.220 -6.573 1.290 1.00 95.00 282 TYR A C 1
ATOM 2210 O O . TYR A 1 282 ? -11.405 -5.449 0.834 1.00 95.00 282 TYR A O 1
ATOM 2218 N N . VAL A 1 283 ? -10.673 -6.777 2.491 1.00 96.19 283 VAL A N 1
ATOM 2219 C CA . VAL A 1 283 ? -9.914 -5.740 3.201 1.00 96.19 283 VAL A CA 1
ATOM 2220 C C . VAL A 1 283 ? -8.463 -6.176 3.262 1.00 96.19 283 VAL A C 1
ATOM 2222 O O . VAL A 1 283 ? -8.137 -7.169 3.923 1.00 96.19 283 VAL A O 1
ATOM 2225 N N . ASP A 1 284 ? -7.592 -5.438 2.584 1.00 93.94 284 ASP A N 1
ATOM 2226 C CA . ASP A 1 284 ? -6.158 -5.681 2.634 1.00 93.94 284 ASP A CA 1
ATOM 2227 C C . ASP A 1 284 ? -5.542 -4.877 3.775 1.00 93.94 284 ASP A C 1
ATOM 2229 O O . ASP A 1 284 ? -5.578 -3.651 3.795 1.00 93.94 284 ASP A O 1
ATOM 2233 N N . PHE A 1 285 ? -4.976 -5.559 4.765 1.00 93.31 285 PHE A N 1
ATOM 2234 C CA . PHE A 1 285 ? -4.307 -4.901 5.884 1.00 93.31 285 PHE A CA 1
ATOM 2235 C C . PHE A 1 285 ? -2.844 -4.555 5.586 1.00 93.31 285 PHE A C 1
ATOM 2237 O O . PHE A 1 285 ? -2.116 -4.126 6.488 1.00 93.31 285 PHE A O 1
ATOM 2244 N N . GLY A 1 286 ? -2.377 -4.822 4.373 1.00 89.19 286 GLY A N 1
ATOM 2245 C CA . GLY A 1 286 ? -1.036 -4.555 3.898 1.00 89.19 286 GLY A CA 1
ATOM 2246 C C . GLY A 1 286 ? 0.034 -5.479 4.488 1.00 89.19 286 GLY A C 1
ATOM 2247 O O . GLY A 1 286 ? -0.212 -6.307 5.390 1.00 89.19 286 GLY A O 1
ATOM 2248 N N . PRO A 1 287 ? 1.282 -5.324 4.021 1.00 86.62 287 PRO A N 1
ATOM 2249 C CA . PRO A 1 287 ? 2.408 -6.111 4.486 1.00 86.62 287 PRO A CA 1
ATOM 2250 C C . PRO A 1 287 ? 2.693 -5.908 5.972 1.00 86.62 287 PRO A C 1
ATOM 2252 O O . PRO A 1 287 ? 2.396 -4.884 6.589 1.00 86.62 287 PRO A O 1
ATOM 2255 N N . SER A 1 288 ? 3.285 -6.928 6.577 1.00 80.12 288 SER A N 1
ATOM 2256 C CA . SER A 1 288 ? 3.754 -6.882 7.954 1.00 80.12 288 SER A CA 1
ATOM 2257 C C . SER A 1 288 ? 5.221 -7.265 7.981 1.00 80.12 288 SER A C 1
ATOM 2259 O O . SER A 1 288 ? 5.584 -8.429 7.784 1.00 80.12 288 SER A O 1
ATOM 2261 N N . GLY A 1 289 ? 6.063 -6.275 8.282 1.00 68.00 289 GLY A N 1
ATOM 2262 C CA . GLY A 1 289 ? 7.481 -6.485 8.549 1.00 68.00 289 GLY A CA 1
ATOM 2263 C C . GLY A 1 289 ? 7.722 -7.475 9.704 1.00 68.00 289 GLY A C 1
ATOM 2264 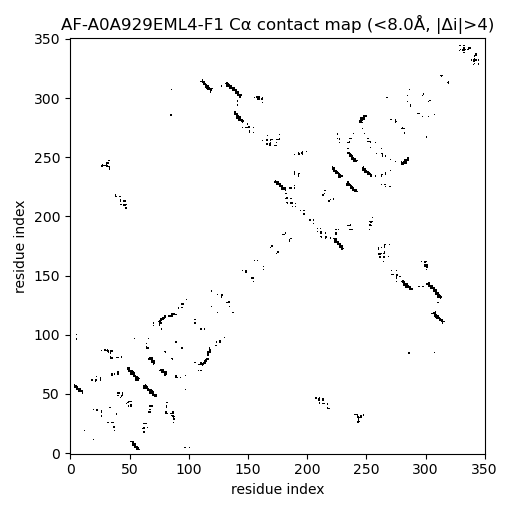O O . GLY A 1 289 ? 6.799 -8.135 10.191 1.00 68.00 289 GLY A O 1
ATOM 2265 N N . PRO A 1 290 ? 8.958 -7.606 10.205 1.00 59.94 290 PRO A N 1
ATOM 2266 C CA . PRO A 1 290 ? 9.304 -8.599 11.231 1.00 59.94 290 PRO A CA 1
ATOM 2267 C C . PRO A 1 290 ? 8.607 -8.384 12.592 1.00 59.94 290 PRO A C 1
ATOM 2269 O O . PRO A 1 290 ? 8.777 -9.185 13.506 1.00 59.94 290 PRO A O 1
ATOM 2272 N N . LEU A 1 291 ? 7.819 -7.316 12.749 1.00 67.06 291 LEU A N 1
ATOM 2273 C CA . LEU A 1 291 ? 7.128 -6.970 13.986 1.00 67.06 291 LEU A CA 1
ATOM 2274 C C . LEU A 1 291 ? 5.938 -7.907 14.248 1.00 67.06 291 LEU A C 1
ATOM 2276 O O . LEU A 1 291 ? 4.892 -7.816 13.601 1.00 67.06 291 LEU A O 1
ATOM 2280 N N . SER A 1 292 ? 6.071 -8.765 15.261 1.00 70.50 292 SER A N 1
ATOM 2281 C CA . SER A 1 292 ? 5.045 -9.737 15.672 1.00 70.50 292 SER A CA 1
ATOM 2282 C C . SER A 1 292 ? 3.694 -9.094 16.010 1.00 70.50 292 SER A C 1
ATOM 2284 O O . SER A 1 292 ? 2.649 -9.597 15.604 1.00 70.50 292 SER A O 1
ATOM 2286 N N . LYS A 1 293 ? 3.695 -7.934 16.676 1.00 79.69 293 LYS A N 1
ATOM 2287 C CA . LYS A 1 293 ? 2.466 -7.256 17.128 1.00 79.69 293 LYS A CA 1
ATOM 2288 C C . LYS A 1 293 ? 1.560 -6.797 15.980 1.00 79.69 293 LYS A C 1
ATOM 2290 O O . LYS A 1 293 ? 0.341 -6.924 16.083 1.00 79.69 293 LYS A O 1
ATOM 2295 N N . ALA A 1 294 ? 2.140 -6.292 14.888 1.00 80.31 294 ALA A N 1
ATOM 2296 C CA . ALA A 1 294 ? 1.382 -5.867 13.709 1.00 80.31 294 ALA A CA 1
ATOM 2297 C C . ALA A 1 294 ? 0.727 -7.066 13.000 1.00 80.31 294 ALA A C 1
ATOM 2299 O O . ALA A 1 294 ? -0.410 -6.979 12.547 1.00 80.31 294 ALA A O 1
ATOM 2300 N N . ARG A 1 295 ? 1.407 -8.217 12.976 1.00 86.12 295 ARG A N 1
ATOM 2301 C CA . ARG A 1 295 ? 0.856 -9.474 12.444 1.00 86.12 295 ARG A CA 1
ATOM 2302 C C . ARG A 1 295 ? -0.307 -9.972 13.293 1.00 86.12 295 ARG A C 1
ATOM 2304 O O . ARG A 1 295 ? -1.369 -10.310 12.779 1.00 86.12 295 ARG A O 1
ATOM 2311 N N . GLU A 1 296 ? -0.122 -9.982 14.610 1.00 90.12 296 GLU A N 1
ATOM 2312 C CA . GLU A 1 296 ? -1.148 -10.448 15.537 1.00 90.12 296 GLU A CA 1
ATOM 2313 C C . GLU A 1 296 ? -2.428 -9.625 15.470 1.00 90.12 296 GLU A C 1
ATOM 2315 O O . GLU A 1 296 ? -3.509 -10.205 15.526 1.00 90.12 296 GLU A O 1
ATOM 2320 N N . ILE A 1 297 ? -2.339 -8.292 15.383 1.00 90.94 297 ILE A N 1
ATOM 2321 C CA . ILE A 1 297 ? -3.547 -7.463 15.345 1.00 90.94 297 ILE A CA 1
ATOM 2322 C C . ILE A 1 297 ? -4.355 -7.732 14.071 1.00 90.94 297 ILE A C 1
ATOM 2324 O O . ILE A 1 297 ? -5.569 -7.881 14.169 1.00 90.94 297 ILE A O 1
ATOM 2328 N N . LYS A 1 298 ? -3.700 -7.910 12.918 1.00 94.00 298 LYS A N 1
ATOM 2329 C CA . LYS A 1 298 ? -4.354 -8.247 11.644 1.00 94.00 298 LYS A CA 1
ATOM 2330 C C . LYS A 1 298 ? -5.037 -9.619 11.707 1.00 94.00 298 LYS A C 1
ATOM 2332 O O . LYS A 1 298 ? -6.231 -9.721 11.430 1.00 94.00 298 LYS A O 1
ATOM 2337 N N . LYS A 1 299 ? -4.342 -10.646 12.223 1.00 94.75 299 LYS A N 1
ATOM 2338 C CA . LYS A 1 299 ? -4.931 -11.977 12.496 1.00 94.75 299 LYS A CA 1
ATOM 2339 C C . LYS A 1 299 ? -6.122 -11.897 13.455 1.00 94.75 299 LYS A C 1
ATOM 2341 O O . LYS A 1 299 ? -7.159 -12.514 13.233 1.00 94.75 299 LYS A O 1
ATOM 2346 N N . LYS A 1 300 ? -6.004 -11.108 14.530 1.00 95.81 300 LYS A N 1
ATOM 2347 C CA . LYS A 1 300 ? -7.064 -10.928 15.536 1.00 95.81 300 LYS A CA 1
ATOM 2348 C C . LYS A 1 300 ? -8.336 -10.307 14.948 1.00 95.81 300 LYS A C 1
ATOM 2350 O O . LYS A 1 300 ? -9.399 -10.580 15.508 1.00 95.81 300 LYS A O 1
ATOM 2355 N N . HIS A 1 301 ? -8.238 -9.537 13.862 1.00 96.75 301 HIS A N 1
ATOM 2356 C CA . HIS A 1 301 ? -9.367 -8.977 13.104 1.00 96.75 301 HIS A CA 1
ATOM 2357 C C . HIS A 1 301 ? -9.781 -9.852 11.902 1.00 96.75 301 HIS A C 1
ATOM 2359 O O . HIS A 1 301 ? -10.480 -9.384 11.013 1.00 96.75 301 HIS A O 1
ATOM 2365 N N . GLY A 1 302 ? -9.395 -11.133 11.882 1.00 96.00 302 GLY A N 1
ATOM 2366 C CA . GLY A 1 302 ? -9.838 -12.103 10.874 1.00 96.00 302 GLY A CA 1
ATOM 2367 C C . GLY A 1 302 ? -8.994 -12.139 9.598 1.00 96.00 302 GLY A C 1
ATOM 2368 O O . GLY A 1 302 ? -9.338 -12.868 8.673 1.00 96.00 302 GLY A O 1
ATOM 2369 N N . GLY A 1 303 ? -7.892 -11.384 9.539 1.00 96.12 303 GLY A N 1
ATOM 2370 C CA . GLY A 1 303 ? -6.983 -11.401 8.398 1.00 96.12 303 GLY A CA 1
ATOM 2371 C C . GLY A 1 303 ? -6.286 -12.752 8.247 1.00 96.12 303 GLY A C 1
ATOM 2372 O O . GLY A 1 303 ? -5.632 -13.232 9.179 1.00 96.12 303 GLY A O 1
ATOM 2373 N N . SER A 1 304 ? -6.390 -13.331 7.055 1.00 94.69 304 SER A N 1
ATOM 2374 C CA . SER A 1 304 ? -5.672 -14.541 6.659 1.00 94.69 304 SER A CA 1
ATOM 2375 C C . SER A 1 304 ? -4.298 -14.179 6.112 1.00 94.69 304 SER A C 1
ATOM 2377 O O . SER A 1 304 ? -4.154 -13.218 5.360 1.00 94.69 304 SER A O 1
ATOM 2379 N N . GLU A 1 305 ? -3.278 -14.932 6.520 1.00 92.56 305 GLU A N 1
ATOM 2380 C CA . GLU A 1 305 ? -1.898 -14.700 6.096 1.00 92.56 305 GLU A CA 1
ATOM 2381 C C . GLU A 1 305 ? -1.712 -15.078 4.626 1.00 92.56 305 GLU A C 1
ATOM 2383 O O . GLU A 1 305 ? -2.057 -16.183 4.210 1.00 92.56 305 GLU A O 1
ATOM 2388 N N . ARG A 1 306 ? -1.123 -14.168 3.859 1.00 91.31 306 ARG A N 1
ATOM 2389 C CA . ARG A 1 306 ? -0.649 -14.387 2.494 1.00 91.31 306 ARG A CA 1
ATOM 2390 C C . ARG A 1 306 ? 0.811 -13.952 2.407 1.00 91.31 306 ARG A C 1
ATOM 2392 O O . ARG A 1 306 ? 1.320 -13.274 3.299 1.00 91.31 306 ARG A O 1
ATOM 2399 N N . TRP A 1 307 ? 1.503 -14.343 1.343 1.00 89.75 307 TRP A N 1
ATOM 2400 C CA . TRP A 1 307 ? 2.929 -14.065 1.181 1.00 89.75 307 TRP A CA 1
ATOM 2401 C C . TRP A 1 307 ? 3.183 -13.221 -0.051 1.00 89.75 307 TRP A C 1
ATOM 2403 O O . TRP A 1 307 ? 2.692 -13.530 -1.130 1.00 89.75 307 TRP A O 1
ATOM 2413 N N . MET A 1 308 ? 3.983 -12.176 0.114 1.00 89.25 308 MET A N 1
ATOM 2414 C CA . MET A 1 308 ? 4.502 -11.353 -0.967 1.00 89.25 308 MET A CA 1
ATOM 2415 C C . MET A 1 308 ? 5.970 -11.704 -1.189 1.00 89.25 308 MET A C 1
ATOM 2417 O O . MET A 1 308 ? 6.748 -11.778 -0.235 1.00 89.25 308 MET A O 1
ATOM 2421 N N . LEU A 1 309 ? 6.349 -11.924 -2.440 1.00 90.44 309 LEU A N 1
ATOM 2422 C CA . LEU A 1 309 ? 7.722 -12.110 -2.878 1.00 90.44 309 LEU A CA 1
ATOM 2423 C C . LEU A 1 309 ? 8.355 -10.742 -3.145 1.00 90.44 309 LEU A C 1
ATOM 2425 O O . LEU A 1 309 ? 7.780 -9.928 -3.859 1.00 90.44 309 LEU A O 1
ATOM 2429 N N . THR A 1 310 ? 9.554 -10.509 -2.613 1.00 91.44 310 THR A N 1
ATOM 2430 C CA . THR A 1 310 ? 10.423 -9.401 -3.030 1.00 91.44 310 THR A CA 1
ATOM 2431 C C . THR A 1 310 ? 11.609 -9.973 -3.796 1.00 91.44 310 THR A C 1
ATOM 2433 O O . THR A 1 310 ? 12.533 -10.549 -3.218 1.00 91.44 310 THR A O 1
ATOM 2436 N N . ALA A 1 311 ? 11.569 -9.830 -5.116 1.00 92.75 311 ALA A N 1
ATOM 2437 C CA . ALA A 1 311 ? 12.622 -10.257 -6.015 1.00 92.75 311 ALA A CA 1
ATOM 2438 C C . ALA A 1 311 ? 13.582 -9.101 -6.305 1.00 92.75 311 ALA A C 1
ATOM 2440 O O . ALA A 1 311 ? 13.161 -8.000 -6.652 1.00 92.75 311 ALA A O 1
ATOM 2441 N N . VAL A 1 312 ? 14.884 -9.345 -6.165 1.00 93.75 312 VAL A N 1
ATOM 2442 C CA . VAL A 1 312 ? 15.921 -8.316 -6.322 1.00 93.75 312 VAL A CA 1
ATOM 2443 C C . VAL A 1 312 ? 16.971 -8.775 -7.318 1.00 93.75 312 VAL A C 1
ATOM 2445 O O . VAL A 1 312 ? 17.553 -9.848 -7.161 1.00 93.75 312 VAL A O 1
ATOM 2448 N N . ARG A 1 313 ? 17.279 -7.924 -8.295 1.00 94.06 313 ARG A N 1
ATOM 2449 C CA . ARG A 1 313 ? 18.421 -8.083 -9.196 1.00 94.06 313 ARG A CA 1
ATOM 2450 C C . ARG A 1 313 ? 19.404 -6.941 -8.974 1.00 94.06 313 ARG A C 1
ATOM 2452 O O . ARG A 1 313 ? 19.028 -5.771 -8.999 1.00 94.06 313 ARG A O 1
ATOM 2459 N N . ILE A 1 314 ? 20.669 -7.280 -8.730 1.00 91.56 314 ILE A N 1
ATOM 2460 C CA . ILE A 1 314 ? 21.762 -6.307 -8.648 1.00 91.56 314 ILE A CA 1
ATOM 2461 C C . ILE A 1 314 ? 22.463 -6.284 -10.001 1.00 91.56 314 ILE A C 1
ATOM 2463 O O . ILE A 1 314 ? 23.015 -7.294 -10.431 1.00 91.56 314 ILE A O 1
ATOM 2467 N N . ASN A 1 315 ? 22.471 -5.127 -10.658 1.00 83.06 315 ASN A N 1
ATOM 2468 C CA . ASN A 1 315 ? 22.979 -5.003 -12.028 1.00 83.06 315 ASN A CA 1
ATOM 2469 C C . ASN A 1 315 ? 24.512 -4.872 -12.097 1.00 83.06 315 ASN A C 1
ATOM 2471 O O . ASN A 1 315 ? 25.080 -4.778 -13.179 1.00 83.06 315 ASN A O 1
ATOM 2475 N N . ASN A 1 316 ? 25.194 -4.894 -10.945 1.00 77.00 316 ASN A N 1
ATOM 2476 C CA . ASN A 1 316 ? 26.652 -4.924 -10.834 1.00 77.00 316 ASN A CA 1
ATOM 2477 C C . ASN A 1 316 ? 27.121 -6.268 -10.220 1.00 77.00 316 ASN A C 1
ATOM 2479 O O . ASN A 1 316 ? 26.781 -6.542 -9.064 1.00 77.00 316 ASN A O 1
ATOM 2483 N N . PRO A 1 317 ? 27.933 -7.079 -10.931 1.00 68.19 317 PRO A N 1
ATOM 2484 C CA . PRO A 1 317 ? 28.345 -8.414 -10.477 1.00 68.19 317 PRO A CA 1
ATOM 2485 C C . PRO A 1 317 ? 29.066 -8.437 -9.119 1.00 68.19 317 PRO A C 1
ATOM 2487 O O . PRO A 1 317 ? 28.710 -9.225 -8.242 1.00 68.19 317 PRO A O 1
ATOM 2490 N N . LEU A 1 318 ? 30.019 -7.524 -8.891 1.00 66.75 318 LEU A N 1
ATOM 2491 C CA . LEU A 1 318 ? 30.771 -7.431 -7.628 1.00 66.75 318 LEU A CA 1
ATOM 2492 C C . LEU A 1 318 ? 29.856 -7.045 -6.454 1.00 66.75 318 LEU A C 1
ATOM 2494 O O . LEU A 1 318 ? 29.966 -7.565 -5.338 1.00 66.75 318 LEU A O 1
ATOM 2498 N N . LYS A 1 319 ? 28.887 -6.159 -6.707 1.00 68.88 319 LYS A N 1
ATOM 2499 C CA . LYS A 1 319 ? 27.876 -5.785 -5.707 1.00 68.88 319 LYS A CA 1
ATOM 2500 C C . LYS A 1 319 ? 26.850 -6.895 -5.461 1.00 68.88 319 LYS A C 1
ATOM 2502 O O . LYS A 1 319 ? 26.338 -6.986 -4.351 1.00 68.88 319 LYS A O 1
ATOM 2507 N N . SER A 1 320 ? 26.588 -7.760 -6.439 1.00 70.88 320 SER A N 1
ATOM 2508 C CA . SER A 1 320 ? 25.682 -8.907 -6.290 1.00 70.88 320 SER A CA 1
ATOM 2509 C C . SER A 1 320 ? 26.218 -9.942 -5.289 1.00 70.88 320 SER A C 1
ATOM 2511 O O . SER A 1 320 ? 25.503 -10.369 -4.375 1.00 70.88 320 SER A O 1
ATOM 2513 N N . ALA A 1 321 ? 27.513 -10.269 -5.378 1.00 70.19 321 ALA A N 1
ATOM 2514 C CA . ALA A 1 321 ? 28.175 -11.169 -4.431 1.00 70.19 321 ALA A CA 1
ATOM 2515 C C . ALA A 1 321 ? 28.158 -10.601 -2.999 1.00 70.19 321 ALA A C 1
ATOM 2517 O O . ALA A 1 321 ? 27.722 -11.268 -2.058 1.00 70.19 321 ALA A O 1
ATOM 2518 N N . SER A 1 322 ? 28.542 -9.329 -2.833 1.00 71.12 322 SER A N 1
ATOM 2519 C CA . SER A 1 322 ? 28.507 -8.672 -1.516 1.00 71.12 322 SER A CA 1
ATOM 2520 C C . SER A 1 322 ? 27.092 -8.540 -0.938 1.00 71.12 322 SER A C 1
ATOM 2522 O O . SER A 1 322 ? 26.913 -8.716 0.268 1.00 71.12 322 SER A O 1
ATOM 2524 N N . TYR A 1 323 ? 26.074 -8.286 -1.767 1.00 71.31 323 TYR A N 1
ATOM 2525 C CA . TYR A 1 323 ? 24.672 -8.256 -1.342 1.00 71.31 323 TYR A CA 1
ATOM 2526 C C . TYR A 1 323 ? 24.226 -9.608 -0.769 1.00 71.31 323 TYR A C 1
ATOM 2528 O O . TYR A 1 323 ? 23.651 -9.654 0.321 1.00 71.31 323 TYR A O 1
ATOM 2536 N N . THR A 1 324 ? 24.558 -10.705 -1.453 1.00 73.19 324 THR A N 1
ATOM 2537 C CA . THR A 1 324 ? 24.235 -12.071 -1.009 1.00 73.19 324 THR A CA 1
ATOM 2538 C C . THR A 1 324 ? 24.883 -12.383 0.343 1.00 73.19 324 THR A C 1
ATOM 2540 O O . THR A 1 324 ? 24.209 -12.848 1.265 1.00 73.19 324 THR A O 1
ATOM 2543 N N . ILE A 1 325 ? 26.161 -12.027 0.511 1.00 74.69 325 ILE A N 1
ATOM 2544 C CA . ILE A 1 325 ? 26.890 -12.191 1.778 1.00 74.69 325 ILE A CA 1
ATOM 2545 C C . ILE A 1 325 ? 26.246 -11.359 2.897 1.00 74.69 325 ILE A C 1
ATOM 2547 O O . ILE A 1 325 ? 25.958 -11.885 3.973 1.00 74.69 325 ILE A O 1
ATOM 2551 N N . ARG A 1 326 ? 25.950 -10.074 2.651 1.00 76.12 326 ARG A N 1
ATOM 2552 C CA . ARG A 1 326 ? 25.290 -9.196 3.637 1.00 76.12 326 ARG A CA 1
ATOM 2553 C C . ARG A 1 326 ? 23.919 -9.730 4.051 1.00 76.12 326 ARG A C 1
ATOM 2555 O O . ARG A 1 326 ? 23.577 -9.666 5.232 1.00 76.12 326 ARG A O 1
ATOM 2562 N N . LYS A 1 327 ? 23.147 -10.281 3.110 1.00 72.75 327 LYS A N 1
ATOM 2563 C CA . LYS A 1 327 ? 21.831 -10.879 3.381 1.00 72.75 327 LYS A CA 1
ATOM 2564 C C . LYS A 1 327 ? 21.952 -12.117 4.274 1.00 72.75 327 LYS A C 1
ATOM 2566 O O . LYS A 1 327 ? 21.213 -12.222 5.250 1.00 72.75 327 LYS A O 1
ATOM 2571 N N . LEU A 1 328 ? 22.916 -13.000 4.003 1.00 75.69 328 LEU A N 1
ATOM 2572 C CA . LEU A 1 328 ? 23.207 -14.165 4.849 1.00 75.69 328 LEU A CA 1
ATOM 2573 C C . LEU A 1 328 ? 23.623 -13.755 6.268 1.00 75.69 328 LEU A C 1
ATOM 2575 O O . LEU A 1 328 ? 23.114 -14.311 7.243 1.00 75.69 328 LEU A O 1
ATOM 2579 N N . ILE A 1 329 ? 24.489 -12.744 6.392 1.00 76.81 329 ILE A N 1
ATOM 2580 C CA . ILE A 1 329 ? 24.907 -12.188 7.689 1.00 76.81 329 ILE A CA 1
ATOM 2581 C C . ILE A 1 329 ? 23.700 -11.626 8.447 1.00 76.81 329 ILE A C 1
ATOM 2583 O O . ILE A 1 329 ? 23.505 -11.960 9.616 1.00 76.81 329 ILE A O 1
ATOM 2587 N N . ARG A 1 330 ? 22.857 -10.818 7.787 1.00 76.06 330 ARG A N 1
ATOM 2588 C CA . ARG A 1 330 ? 21.637 -10.256 8.388 1.00 76.06 330 ARG A CA 1
ATOM 2589 C C . ARG A 1 330 ? 20.685 -11.353 8.859 1.00 76.06 330 ARG A C 1
ATOM 2591 O O . ARG A 1 330 ? 20.157 -11.260 9.963 1.00 76.06 330 ARG A O 1
ATOM 2598 N N . ARG A 1 331 ? 20.468 -12.388 8.044 1.00 73.75 331 ARG A N 1
ATOM 2599 C CA . ARG A 1 331 ? 19.593 -13.515 8.390 1.00 73.75 331 ARG A CA 1
ATOM 2600 C C . ARG A 1 331 ? 20.103 -14.254 9.627 1.00 73.75 331 ARG A C 1
ATOM 2602 O O . ARG A 1 331 ? 19.355 -14.379 10.591 1.00 73.75 331 ARG A O 1
ATOM 2609 N N . LYS A 1 332 ? 21.391 -14.617 9.658 1.00 74.38 332 LYS A N 1
ATOM 2610 C CA . LYS A 1 332 ? 22.020 -15.234 10.841 1.00 74.38 332 LYS A CA 1
ATOM 2611 C C . LYS A 1 332 ? 21.958 -14.334 12.079 1.00 74.38 332 LYS A C 1
ATOM 2613 O O . LYS A 1 332 ? 21.758 -14.825 13.185 1.00 74.38 332 LYS A O 1
ATOM 2618 N N . ALA A 1 333 ? 22.102 -13.019 11.911 1.00 73.12 333 ALA A N 1
ATOM 2619 C CA . ALA A 1 333 ? 21.978 -12.067 13.011 1.00 73.12 333 ALA A CA 1
ATOM 2620 C C . ALA A 1 333 ? 20.556 -12.027 13.604 1.00 73.12 333 ALA A C 1
ATOM 2622 O O . ALA A 1 333 ? 20.411 -11.901 14.819 1.00 73.12 333 ALA A O 1
ATOM 2623 N N . ILE A 1 334 ? 19.520 -12.153 12.767 1.00 70.19 334 ILE A N 1
ATOM 2624 C CA . ILE A 1 334 ? 18.113 -12.207 13.200 1.00 70.19 334 ILE A CA 1
ATOM 2625 C C . ILE A 1 334 ? 17.797 -13.550 13.871 1.00 70.19 334 ILE A C 1
ATOM 2627 O O . ILE A 1 334 ? 17.168 -13.565 14.925 1.00 70.19 334 ILE A O 1
ATOM 2631 N N . GLU A 1 335 ? 18.251 -14.661 13.289 1.00 74.00 335 GLU A N 1
ATOM 2632 C CA . GLU A 1 335 ? 18.029 -16.017 13.817 1.00 74.00 335 GLU A CA 1
ATOM 2633 C C . GLU A 1 335 ? 18.792 -16.269 15.130 1.00 74.00 335 GLU A C 1
ATOM 2635 O O . GLU A 1 335 ? 18.380 -17.090 15.944 1.00 74.00 335 GLU A O 1
ATOM 2640 N N . SER A 1 336 ? 19.897 -15.556 15.373 1.00 74.94 336 SER A N 1
ATOM 2641 C CA . SER A 1 336 ? 20.711 -15.684 16.590 1.00 74.94 336 SER A CA 1
ATOM 2642 C C . SER A 1 336 ? 21.077 -14.313 17.177 1.00 74.94 336 SER A C 1
ATOM 2644 O O . SER A 1 336 ? 22.229 -13.871 17.056 1.00 74.94 336 SER A O 1
ATOM 2646 N N . PRO A 1 337 ? 20.134 -13.642 17.872 1.00 71.75 337 PRO A N 1
ATOM 2647 C CA . PRO A 1 337 ? 20.268 -12.246 18.303 1.00 71.75 337 PRO A CA 1
ATOM 2648 C C . PRO A 1 337 ? 21.449 -11.966 19.241 1.00 71.75 337 PRO A C 1
ATOM 2650 O O . PRO A 1 337 ? 21.930 -10.831 19.283 1.00 71.75 337 PRO A O 1
ATOM 2653 N N . ASN A 1 338 ? 21.931 -12.989 19.953 1.00 80.44 338 ASN A N 1
ATOM 2654 C CA . ASN A 1 338 ? 23.030 -12.900 20.921 1.00 80.44 338 ASN A CA 1
ATOM 2655 C C . ASN A 1 338 ? 24.394 -13.349 20.361 1.00 80.44 338 ASN A C 1
ATOM 2657 O O . ASN A 1 338 ? 25.400 -13.278 21.068 1.00 80.44 338 ASN A O 1
ATOM 2661 N N . SER A 1 339 ? 24.451 -13.789 19.099 1.00 80.75 339 SER A N 1
ATOM 2662 C CA . SER A 1 339 ? 25.688 -14.255 18.458 1.00 80.75 339 SER A CA 1
ATOM 2663 C C . SER A 1 339 ? 26.699 -13.126 18.216 1.00 80.75 339 SER A C 1
ATOM 2665 O O . SER A 1 339 ? 26.338 -11.951 18.096 1.00 80.75 339 SER A O 1
ATOM 2667 N N . LEU A 1 340 ? 27.979 -13.489 18.063 1.00 78.31 340 LEU A N 1
ATOM 2668 C CA . LEU A 1 340 ? 29.034 -12.561 17.634 1.00 78.31 340 LEU A CA 1
ATOM 2669 C C . LEU A 1 340 ? 28.686 -11.894 16.290 1.00 78.31 340 LEU A C 1
ATOM 2671 O O . LEU A 1 340 ? 28.891 -10.695 16.125 1.00 78.31 340 LEU A O 1
ATOM 2675 N N . ILE A 1 341 ? 28.072 -12.648 15.370 1.00 75.00 341 ILE A N 1
ATOM 2676 C CA . ILE A 1 341 ? 27.591 -12.158 14.070 1.00 75.00 341 ILE A CA 1
ATOM 2677 C C . ILE A 1 341 ? 26.529 -11.066 14.254 1.00 75.00 341 ILE A C 1
ATOM 2679 O O . ILE A 1 341 ? 26.607 -10.033 13.598 1.00 75.00 341 ILE A O 1
ATOM 2683 N N . SER A 1 342 ? 25.575 -11.245 15.175 1.00 66.88 342 SER A N 1
ATOM 2684 C CA . SER A 1 342 ? 24.567 -10.222 15.497 1.00 66.88 342 SER A CA 1
ATOM 2685 C C . SER A 1 342 ? 25.189 -8.962 16.107 1.00 66.88 342 SER A C 1
ATOM 2687 O O . SER A 1 342 ? 24.842 -7.847 15.710 1.00 66.88 342 SER A O 1
ATOM 2689 N N . LYS A 1 343 ? 26.154 -9.116 17.024 1.00 74.56 343 LYS A N 1
ATOM 2690 C CA . LYS A 1 343 ? 26.877 -7.983 17.630 1.00 74.56 343 LYS A CA 1
ATOM 2691 C C . LYS A 1 343 ? 27.668 -7.189 16.584 1.00 74.56 343 LYS A C 1
ATOM 2693 O O . LYS A 1 34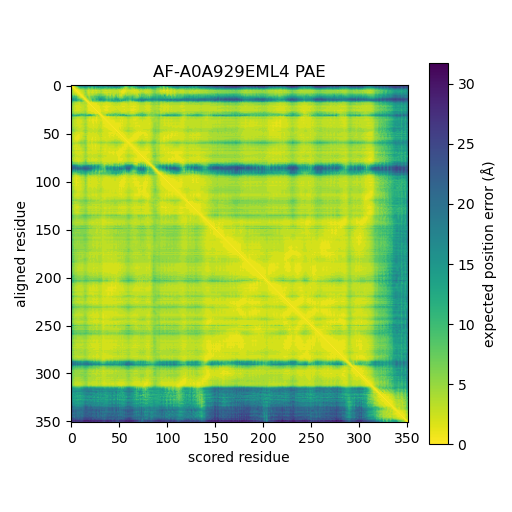3 ? 27.589 -5.962 16.568 1.00 74.56 343 LYS A O 1
ATOM 2698 N N . LEU A 1 344 ? 28.374 -7.878 15.683 1.00 71.38 344 LEU A N 1
ATOM 2699 C CA . LEU A 1 344 ? 29.097 -7.258 14.568 1.00 71.38 344 LEU A CA 1
ATOM 2700 C C . LEU A 1 344 ? 28.127 -6.584 13.592 1.00 71.38 344 LEU A C 1
ATOM 2702 O O . LEU A 1 344 ? 28.307 -5.413 13.270 1.00 71.38 344 LEU A O 1
ATOM 2706 N N . TYR A 1 345 ? 27.056 -7.269 13.186 1.00 72.12 345 TYR A N 1
ATOM 2707 C CA . TYR A 1 345 ? 26.044 -6.710 12.290 1.00 72.12 345 TYR A CA 1
ATOM 2708 C C . TYR A 1 345 ? 25.442 -5.415 12.850 1.00 72.12 345 TYR A C 1
ATOM 2710 O O . TYR A 1 345 ? 25.418 -4.412 12.145 1.00 72.12 345 TYR A O 1
ATOM 2718 N N . LYS A 1 346 ? 25.039 -5.382 14.128 1.00 70.38 346 LYS A N 1
ATOM 2719 C CA . LYS A 1 346 ? 24.520 -4.160 14.773 1.00 70.38 346 LYS A CA 1
ATOM 2720 C C . LYS A 1 346 ? 25.546 -3.021 14.790 1.00 70.38 346 LYS A C 1
ATOM 2722 O O . LYS A 1 346 ? 25.170 -1.873 14.595 1.00 70.38 346 LYS A O 1
ATOM 2727 N N . ARG A 1 347 ? 26.832 -3.330 14.994 1.00 65.62 347 ARG A N 1
ATOM 2728 C CA . ARG A 1 347 ? 27.917 -2.335 15.054 1.00 65.62 347 ARG A CA 1
ATOM 2729 C C . ARG A 1 347 ? 28.247 -1.719 13.690 1.00 65.62 347 ARG A C 1
ATOM 2731 O O . ARG A 1 347 ? 28.657 -0.564 13.645 1.00 65.62 347 ARG A O 1
ATOM 2738 N N . PHE A 1 348 ? 28.070 -2.471 12.604 1.00 60.94 348 PHE A N 1
ATOM 2739 C CA . PHE A 1 348 ? 28.381 -2.022 11.240 1.00 60.94 348 PHE A CA 1
ATOM 2740 C C . PHE A 1 348 ? 27.161 -1.565 10.431 1.00 60.94 348 PHE A C 1
ATOM 2742 O O . PHE A 1 348 ? 27.341 -0.837 9.467 1.00 60.94 348 PHE A O 1
ATOM 2749 N N . ALA A 1 349 ? 25.942 -1.976 10.793 1.00 54.56 349 ALA A N 1
ATOM 2750 C CA . ALA A 1 349 ? 24.710 -1.592 10.094 1.00 54.56 349 ALA A CA 1
ATOM 2751 C C . ALA A 1 349 ? 24.075 -0.283 10.611 1.00 54.56 349 ALA A C 1
ATOM 2753 O O . ALA A 1 349 ? 23.077 0.156 10.050 1.00 54.56 349 ALA A O 1
ATOM 2754 N N . LEU A 1 350 ? 24.613 0.304 11.690 1.00 36.06 350 LEU A N 1
ATOM 2755 C CA . LEU A 1 350 ? 24.185 1.587 12.279 1.00 36.06 350 LEU A CA 1
ATOM 2756 C C . LEU A 1 350 ? 25.142 2.756 11.958 1.00 36.06 350 LEU A C 1
ATOM 2758 O O . LEU A 1 350 ? 25.007 3.831 12.537 1.00 36.06 350 LEU A O 1
ATOM 2762 N N . LYS A 1 351 ? 26.109 2.543 11.062 1.00 31.30 351 LYS A N 1
ATOM 2763 C CA . LYS A 1 351 ? 26.892 3.588 10.390 1.00 31.30 351 LYS A CA 1
ATOM 2764 C C . LYS A 1 351 ? 26.532 3.564 8.914 1.00 31.30 351 LYS A C 1
ATOM 2766 O O . LYS A 1 351 ? 26.572 4.649 8.304 1.00 31.30 351 LYS A O 1
#

Radius of gyration: 21.05 Å; Cα contacts (8 Å, |Δi|>4): 665; chains: 1; bounding box: 55×41×61 Å

Nearest PDB structures (foldseek):
  7wx7-assembly1_A  TM=5.371E-01  e=2.824E-10  Legionella pneumophila
  6wqb-assembly1_A  TM=5.517E-01  e=5.722E-10  Legionella hackeliae
  7wx5-assembly1_A  TM=5.308E-01  e=7.507E-10  Legionella pneumophila
  7wx6-assembly1_A  TM=5.171E-01  e=7.110E-10  Legionella pneumophila
  6wqc-assembly1_A  TM=5.297E-01  e=1.890E-09  Legionella hackeliae

Foldseek 3Di:
DDDWAKDKADPPHDPPDPVLVLQQVLCLVLVFDPLSHPLVVVLCCFFPVWAWTKMFTDDPNHTPFIWTWTADLVQLEIETSDDPWEGRDGDLVCVLVCLVVVVVVSVVSVRQKYKHKYFDDPSNVVSLVVSPWDWPDKFKWWKFFCVVPQALVSLCVLAAPVLVVLQVLLVVQQKDKDKDFLALVVLVVQLVLVVLQCVVVVPPDDRDSSSSNSCCVRPRPQKIKMFIDHPNDTFKIWIWGHGNLEIETPDIGGHPVCVSSSNVSNVLSVSSRVSSVVVRGMYIPITDDPDPVSVVSSSNSNIDITMMIIIMDRPDPVVVVVVVVLVVLVVVCVVPVPDPSVVVNVVPVVD

pLDDT: mean 89.17, std 10.95, range [31.3, 98.69]

Mean predicted aligned error: 6.29 Å

Secondary structure (DSSP, 8-state):
-PPPPEEEPPSSPPTT-HHHHHHHHHHHHTT--GGGSHHHHHHHHHHH--EE--EEEEETTEEEEEE--EEETTTTEEEESSSSSPPP---HHHHHHHHHHHHHHHHHTT-SEEEEEEE--HHHHHHHHHTT-EEEEEEEEEEEE-TT--SHHHHGGGS-HHHHHHHHHHHHTT-EEE-----HHHHHHHHHHHHHHHHHTT-SS---HHHHHHHHHH-TTTEEEEEEEETTEEEEEEEEEEETTEEEEEEEEE-GGGGGGTHHHHHHHHHHHHHHHTT-SEEEEEE--S-HHHHHHHHHTTPEEEEEEEEEEESSHHHHHHHHHHHHHHHHHHH-TTSHHHHHHHHHHT-